Protein AF-0000000087716348 (afdb_homodimer)

Solvent-accessible surface area (backbone atoms only — not comparable to full-atom values): 15161 Å² total; per-residue (Å²): 125,57,48,65,55,51,48,51,50,51,50,48,54,52,50,50,40,49,48,20,60,52,68,48,35,55,68,67,32,50,73,44,36,38,68,65,20,32,36,40,37,74,90,47,72,61,38,83,44,69,33,47,68,73,56,46,52,59,43,76,60,57,62,85,70,48,64,42,60,75,44,79,42,69,51,81,63,43,75,44,65,25,49,48,64,41,86,53,34,24,28,32,40,40,36,30,35,39,35,39,33,27,32,37,79,85,63,50,78,46,75,49,60,30,36,37,39,36,34,34,33,46,79,38,76,50,42,94,94,39,68,77,37,41,65,29,34,45,34,38,40,40,42,80,81,121,59,48,65,54,52,49,52,49,50,52,49,54,52,50,51,43,48,49,20,60,54,68,48,34,56,69,67,32,51,72,43,36,38,69,65,21,32,35,41,38,74,91,48,72,61,39,83,43,69,32,47,67,72,56,47,52,61,44,75,62,57,62,86,72,48,66,41,60,75,45,78,42,69,51,80,61,44,75,44,65,25,48,48,64,40,86,55,34,25,31,32,41,39,36,29,35,38,35,37,33,29,32,38,7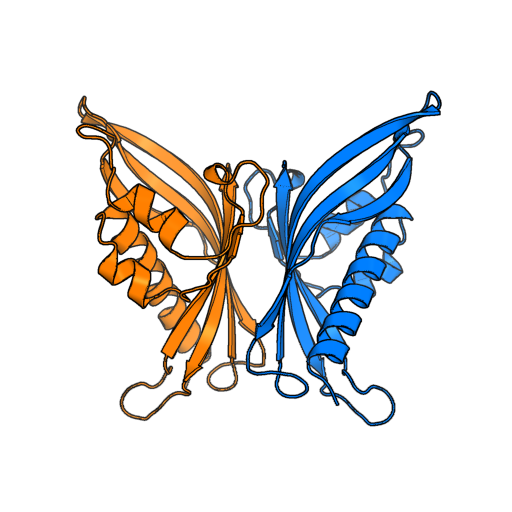8,85,64,49,78,46,75,49,59,30,34,36,39,36,34,34,33,45,78,38,75,50,43,94,94,39,68,76,37,41,64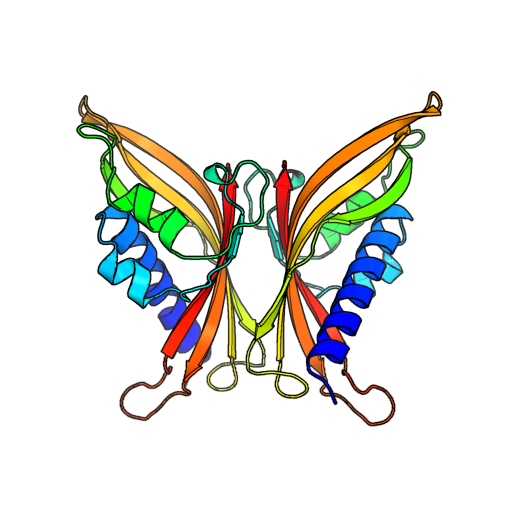,30,34,45,35,39,39,40,41,82,81

pLDDT: mean 93.21, std 7.76, range [52.78, 98.94]

Radius of gyration: 19.75 Å; Cα contacts (8 Å, |Δi|>4): 627; chains: 2; bounding box: 58×56×37 Å

Nearest PDB structures (foldseek):
  7rec-assembly1_E-2  TM=9.461E-01  e=6.082E-13  Homo sapiens
  6of9-assembly1_E  TM=8.999E-01  e=8.691E-13  Chlamydomonas reinhardtii
  2w2c-assembly1_N  TM=8.941E-01  e=6.455E-13  Homo sapiens
  8uso-assembly1_A  TM=9.143E-01  e=4.080E-12  Homo sapiens
  5ig5-assembly1_E  TM=9.141E-01  e=3.030E-12  Nematostella vectensis

Organism: NCBI:txid307507

InterPro domains:
  IPR013543 Calcium/calmodulin-dependent protein kinase II, association-domain [PF08332] (8-145)
  IPR032710 NTF2-like domain superfamily [SSF54427] (3-144)

Foldseek 3Di:
DFLVVLVVVVVVLVQQLVVCVLVLNLVSNVLQADQQAWEADVVCVPDIGTGCVVVNVCSVPPDDQAWHWDDKDFDPKDKDFPQDGDQRGFKIKIWGKIWTWTAGSVRDIDIFIKTKIWMKGAPAGADPVRNRHGIHTRYMYIGGD/DALVVLVVVVVVLVQQLVVCVLVLNLVSNVLQADQQAWEADVVCVPDIGTGCVVVNVCSVPPDDQAWHWDDKDFDPKDKDFPQDGDQRGFKIKIWGKIWTWTAGSVRDIDIFIKTKIWMKGAPAGADPVRNRHGIHTRYMYIGGD

Sequence (290 aa):
MATDDLRAHLLKLQQEQLNAIGRGDYEAYAELCCGRMSCFEPEARGNLVEGLPFHETYFKHRAAGGATALLNTMSRPLVQLLGGEGDAAVGAVISYVRLVQVKDAEGKHATTATQETRVWERRRPGTGAEPWGTWINVHLHRSPAMATDDLRAHLLKLQQEQLNAIGRGDYEAYAELCCGRMSCFEPEARGNLVEGLPFHETYFKHRAAGGATALLNTMSRPLVQLLGGEGDAAVGAVISYVRLVQVKDAEGKHATTATQETRVWERRRPGTGAEPWGTWINVHLHRSPA

Structure (mmCIF, N/CA/C/O backbone):
data_AF-0000000087716348-model_v1
#
loop_
_entity.id
_entity.type
_entity.pdbx_description
1 polymer 'Calcium/calmodulin-dependent protein kinase II association-domain domain-containing protein'
#
loop_
_atom_site.group_PDB
_atom_site.id
_atom_site.type_symbol
_atom_site.label_atom_id
_atom_site.label_alt_id
_atom_site.label_comp_id
_atom_site.label_asym_id
_atom_site.label_entity_id
_atom_site.label_seq_id
_atom_site.pdbx_PDB_ins_code
_atom_site.Cartn_x
_atom_site.Cartn_y
_atom_site.Cartn_z
_atom_site.occupancy
_atom_site.B_iso_or_equiv
_atom_site.auth_seq_id
_atom_site.auth_comp_id
_atom_site.auth_asym_id
_atom_site.auth_atom_id
_atom_site.pdbx_PDB_model_num
ATOM 1 N N . MET A 1 1 ? -24.875 8.734 -8.539 1 52.78 1 MET A N 1
ATOM 2 C CA . MET A 1 1 ? -23.953 9.844 -8.328 1 52.78 1 MET A CA 1
ATOM 3 C C . MET A 1 1 ? -22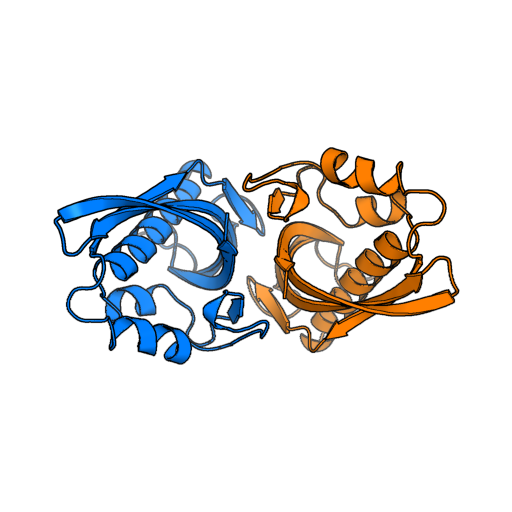.516 9.422 -8.617 1 52.78 1 MET A C 1
ATOM 5 O O . MET A 1 1 ? -22.125 8.289 -8.336 1 52.78 1 MET A O 1
ATOM 9 N N . ALA A 1 2 ? -21.641 9.992 -9.516 1 77.69 2 ALA A N 1
ATOM 10 C CA . ALA A 1 2 ? -20.672 9.539 -10.508 1 77.69 2 ALA A CA 1
ATOM 11 C C . ALA A 1 2 ? -19.375 9.086 -9.844 1 77.69 2 ALA A C 1
ATOM 13 O O . ALA A 1 2 ? -19.062 9.523 -8.734 1 77.69 2 ALA A O 1
ATOM 14 N N . THR A 1 3 ? -18.922 7.844 -10.141 1 85.12 3 THR A N 1
ATOM 15 C CA . THR A 1 3 ? -17.625 7.266 -9.82 1 85.12 3 THR A CA 1
ATOM 16 C C . THR A 1 3 ? -16.547 8.336 -9.812 1 85.12 3 THR A C 1
ATOM 18 O O . THR A 1 3 ? -15.711 8.383 -8.906 1 85.12 3 THR A O 1
ATOM 21 N N . ASP A 1 4 ? -16.672 9.234 -10.656 1 92.44 4 ASP A N 1
ATOM 22 C CA . ASP A 1 4 ? -15.656 10.281 -10.75 1 92.44 4 ASP A CA 1
ATOM 23 C C . ASP A 1 4 ? -15.789 11.273 -9.594 1 92.44 4 ASP A C 1
ATOM 25 O O . ASP A 1 4 ? -14.797 11.82 -9.117 1 92.44 4 ASP A O 1
ATOM 29 N N . ASP A 1 5 ? -16.969 11.445 -9.188 1 93.38 5 ASP A N 1
ATOM 30 C CA . ASP A 1 5 ? -17.203 12.336 -8.055 1 93.38 5 ASP A CA 1
ATOM 31 C C . ASP A 1 5 ? -16.609 11.758 -6.773 1 93.38 5 ASP A C 1
ATOM 33 O O . ASP A 1 5 ? -16.031 12.477 -5.961 1 93.38 5 ASP A O 1
ATOM 37 N N . LEU A 1 6 ? -16.812 10.477 -6.57 1 95.56 6 LEU A N 1
ATOM 38 C CA . LEU A 1 6 ? -16.25 9.82 -5.398 1 95.56 6 LEU A CA 1
ATOM 39 C C . LEU A 1 6 ? -14.719 9.891 -5.426 1 95.56 6 LEU A C 1
ATOM 41 O O . LEU A 1 6 ? -14.086 10.164 -4.402 1 95.56 6 LEU A O 1
ATOM 45 N N . ARG A 1 7 ? -14.164 9.641 -6.574 1 97.06 7 ARG A N 1
ATOM 46 C CA . ARG A 1 7 ? -12.711 9.734 -6.703 1 97.06 7 ARG A CA 1
ATOM 47 C C . ARG A 1 7 ? -12.219 11.141 -6.355 1 97.06 7 ARG A C 1
ATOM 49 O O . ARG A 1 7 ? -11.211 11.297 -5.664 1 97.06 7 ARG A O 1
ATOM 56 N N . ALA A 1 8 ? -12.867 12.102 -6.848 1 97 8 ALA A N 1
ATOM 57 C CA . ALA A 1 8 ? -12.516 13.477 -6.531 1 97 8 ALA A CA 1
ATOM 58 C C . ALA A 1 8 ? -12.633 13.742 -5.031 1 97 8 ALA A C 1
ATOM 60 O O . ALA A 1 8 ? -11.797 14.445 -4.453 1 97 8 ALA A O 1
ATOM 61 N N . HIS A 1 9 ? -13.617 13.227 -4.453 1 97.06 9 HIS A N 1
ATOM 62 C CA . HIS A 1 9 ? -13.812 13.383 -3.016 1 97.06 9 HIS A CA 1
ATOM 63 C C . HIS A 1 9 ? -12.672 12.75 -2.232 1 97.06 9 HIS A C 1
ATOM 65 O O . HIS A 1 9 ? -12.148 13.352 -1.291 1 97.06 9 HIS A O 1
ATOM 71 N N . LEU A 1 10 ? -12.297 11.586 -2.607 1 98.12 10 LEU A N 1
ATOM 72 C CA . LEU A 1 10 ? -11.219 10.875 -1.929 1 98.12 10 LEU A CA 1
ATOM 73 C C . LEU A 1 10 ? -9.898 11.609 -2.09 1 98.12 10 LEU A C 1
ATOM 75 O O . LEU A 1 10 ? -9.094 11.672 -1.154 1 98.12 10 LEU A O 1
ATOM 79 N N . LEU A 1 11 ? -9.672 12.172 -3.244 1 98.5 11 LEU A N 1
ATOM 80 C CA . LEU A 1 11 ? -8.461 12.961 -3.453 1 98.5 11 LEU A CA 1
ATOM 81 C C . LEU A 1 11 ? -8.477 14.211 -2.572 1 98.5 11 LEU A C 1
ATOM 83 O O . LEU A 1 11 ? -7.426 14.633 -2.08 1 98.5 11 LEU A O 1
ATOM 87 N N . LYS A 1 12 ? -9.617 14.758 -2.438 1 98.19 12 LYS A N 1
ATOM 88 C CA . LYS A 1 12 ? -9.742 15.906 -1.544 1 98.19 12 LYS A CA 1
ATOM 89 C C . LYS A 1 12 ? -9.414 15.516 -0.105 1 98.19 12 LYS A C 1
ATOM 91 O O . LYS A 1 12 ? -8.695 16.25 0.589 1 98.19 12 LYS A O 1
ATOM 96 N N . LEU A 1 13 ? -9.938 14.398 0.377 1 98.44 13 LEU A N 1
ATOM 97 C CA . LEU A 1 13 ? -9.609 13.906 1.712 1 98.44 13 LEU A CA 1
ATOM 98 C C . LEU A 1 13 ? -8.109 13.695 1.863 1 98.44 13 LEU A C 1
ATOM 100 O O . LEU A 1 13 ? -7.52 14.078 2.875 1 98.44 13 LEU A O 1
ATOM 104 N N . GLN A 1 14 ? -7.543 13.094 0.856 1 98.75 14 GLN A N 1
ATOM 105 C CA . GLN A 1 14 ? -6.105 12.852 0.893 1 98.75 14 GLN A CA 1
ATOM 106 C C . GLN A 1 14 ? -5.324 14.156 0.978 1 98.75 14 GLN A C 1
ATOM 108 O O . GLN A 1 14 ? -4.371 14.266 1.749 1 98.75 14 GLN A O 1
ATOM 113 N N . GLN A 1 15 ? -5.727 15.109 0.151 1 98.56 15 GLN A N 1
ATOM 114 C CA . GLN A 1 15 ? -5.051 16.406 0.177 1 98.56 15 GLN A CA 1
ATOM 115 C C . GLN A 1 15 ? -5.199 17.078 1.539 1 98.56 15 GLN A C 1
ATOM 117 O O . GLN A 1 15 ? -4.266 17.719 2.025 1 98.56 15 GLN A O 1
ATOM 122 N N . GLU A 1 16 ? -6.363 16.938 2.135 1 98.31 16 GLU A N 1
ATOM 123 C CA . GLU A 1 16 ? -6.574 17.484 3.475 1 98.31 16 GLU A CA 1
ATOM 124 C C . GLU A 1 16 ? -5.621 16.844 4.484 1 98.31 16 GLU A C 1
ATOM 126 O O . GLU A 1 16 ? -5.102 17.531 5.367 1 98.31 16 GLU A O 1
ATOM 131 N N . GLN A 1 17 ? -5.457 15.594 4.355 1 98.31 17 GLN A N 1
ATOM 132 C CA . GLN A 1 17 ? -4.516 14.883 5.211 1 98.31 17 GLN A CA 1
ATOM 133 C C . GLN A 1 17 ? -3.102 15.438 5.055 1 98.31 17 GLN A C 1
ATOM 135 O O . GLN A 1 17 ? -2.416 15.688 6.047 1 98.31 17 GLN A O 1
ATOM 140 N N . LEU A 1 18 ? -2.691 15.648 3.875 1 97.81 18 LEU A N 1
ATOM 141 C CA . LEU A 1 18 ? -1.355 16.172 3.6 1 97.81 18 LEU A CA 1
ATOM 142 C C . LEU A 1 18 ? -1.213 17.594 4.105 1 97.81 18 LEU A C 1
ATOM 144 O O . LEU A 1 18 ? -0.164 17.969 4.637 1 97.81 18 LEU A O 1
ATOM 148 N N . ASN A 1 19 ? -2.266 18.344 3.875 1 96.62 19 ASN A N 1
ATOM 149 C CA . ASN A 1 19 ? -2.244 19.703 4.395 1 96.62 19 ASN A CA 1
ATOM 150 C C . ASN A 1 19 ? -2.1 19.734 5.914 1 96.62 19 ASN A C 1
ATOM 152 O O . ASN A 1 19 ? -1.383 20.562 6.465 1 96.62 19 ASN A O 1
ATOM 156 N N . ALA A 1 20 ? -2.807 18.844 6.586 1 96.62 20 ALA A N 1
ATOM 157 C CA . ALA A 1 20 ? -2.697 18.734 8.039 1 96.62 20 ALA A CA 1
ATOM 158 C C . ALA A 1 20 ? -1.265 18.422 8.461 1 96.62 20 ALA A C 1
ATOM 160 O O . ALA A 1 20 ? -0.754 18.984 9.43 1 96.62 20 ALA A O 1
ATOM 161 N N . ILE A 1 21 ? -0.623 17.531 7.758 1 94.94 21 ILE A N 1
ATOM 162 C CA . ILE A 1 21 ? 0.771 17.188 8.016 1 94.94 21 ILE A CA 1
ATOM 163 C C . ILE A 1 21 ? 1.646 18.438 7.855 1 94.94 21 ILE A C 1
ATOM 165 O O . ILE A 1 21 ? 2.453 18.75 8.734 1 94.94 21 ILE A O 1
ATOM 169 N N . GLY A 1 22 ? 1.462 19.125 6.754 1 91.25 22 GLY A N 1
ATOM 170 C CA . GLY A 1 22 ? 2.256 20.312 6.477 1 91.25 22 GLY A CA 1
ATOM 171 C C . GLY A 1 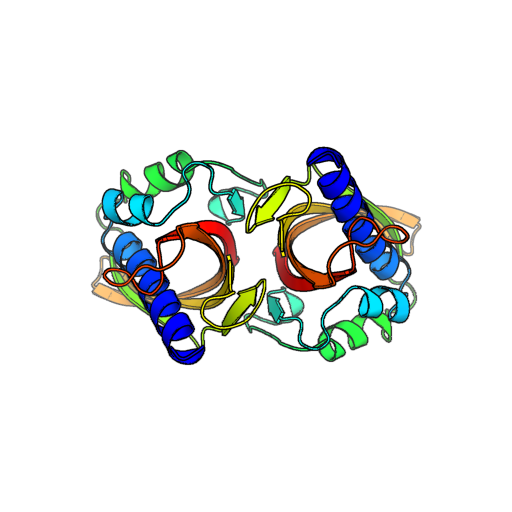22 ? 2.104 21.391 7.535 1 91.25 22 GLY A C 1
ATOM 172 O O . GLY A 1 22 ? 3.066 22.094 7.855 1 91.25 22 GLY A O 1
ATOM 173 N N . ARG A 1 23 ? 0.958 21.484 8.117 1 91.56 23 ARG A N 1
ATOM 174 C CA . ARG A 1 23 ? 0.658 22.531 9.086 1 91.56 23 ARG A CA 1
ATOM 175 C C . ARG A 1 23 ? 0.985 22.078 10.508 1 91.56 23 ARG A C 1
ATOM 177 O O . ARG A 1 23 ? 0.856 22.859 11.453 1 91.56 23 ARG A O 1
ATOM 184 N N . GLY A 1 24 ? 1.28 20.844 10.648 1 92.44 24 GLY A N 1
ATOM 185 C CA . GLY A 1 24 ? 1.499 20.312 11.984 1 92.44 24 GLY A CA 1
ATOM 186 C C . GLY A 1 24 ? 0.22 20.188 12.789 1 92.44 24 GLY A C 1
ATOM 187 O O . GLY A 1 24 ? 0.229 20.344 14.008 1 92.44 24 GLY A O 1
ATOM 188 N N . ASP A 1 25 ? -0.833 20.016 12.133 1 95.06 25 ASP A N 1
ATOM 189 C CA . ASP A 1 25 ? -2.146 19.891 12.758 1 95.06 25 ASP A CA 1
ATOM 190 C C . ASP A 1 25 ? -2.488 18.422 13.016 1 95.06 25 ASP A C 1
ATOM 192 O O . ASP A 1 25 ? -3.219 17.797 12.242 1 95.06 25 ASP A O 1
ATOM 196 N N . TYR A 1 26 ? -2.082 17.875 14.195 1 96.56 26 TYR A N 1
ATOM 197 C CA . TYR A 1 26 ? -2.264 16.469 14.516 1 96.56 26 TYR A CA 1
ATOM 198 C C . TYR A 1 26 ? -3.744 16.125 14.641 1 96.56 26 TYR A C 1
ATOM 200 O O . TYR A 1 26 ? -4.176 15.047 14.219 1 96.56 26 TYR A O 1
ATOM 208 N N . GLU A 1 27 ? -4.512 16.953 15.203 1 97.44 27 GLU A N 1
ATOM 209 C CA . GLU A 1 27 ? -5.926 16.672 15.414 1 97.44 27 GLU A CA 1
ATOM 210 C C . GLU A 1 27 ? -6.648 16.438 14.086 1 97.44 27 GLU A C 1
ATOM 212 O O . GLU A 1 27 ? -7.379 15.453 13.93 1 97.44 27 GLU A O 1
ATOM 217 N N . ALA A 1 28 ? -6.438 17.328 13.195 1 97.62 28 ALA A N 1
ATOM 218 C CA . ALA A 1 28 ? -7.047 17.172 11.875 1 97.62 28 ALA A CA 1
ATOM 219 C C . ALA A 1 28 ? -6.559 15.906 11.188 1 97.62 28 ALA A C 1
ATOM 221 O O . ALA A 1 28 ? -7.34 15.195 10.547 1 97.62 28 ALA A O 1
ATOM 222 N N . TYR A 1 29 ? -5.273 15.625 11.344 1 97.94 29 TYR A N 1
ATOM 223 C CA . TYR A 1 29 ? -4.691 14.422 10.773 1 97.94 29 TYR A CA 1
ATOM 224 C C . TYR A 1 29 ? -5.332 13.172 11.367 1 97.94 29 TYR A C 1
ATOM 226 O O . TYR A 1 29 ? -5.75 12.273 10.633 1 97.94 29 TYR A O 1
ATOM 234 N N . ALA A 1 30 ? -5.473 13.125 12.617 1 98.25 30 ALA A N 1
ATOM 235 C CA . ALA A 1 30 ? -5.973 11.961 13.344 1 98.25 30 ALA A CA 1
ATOM 236 C C . ALA A 1 30 ? -7.43 11.68 13 1 98.25 30 ALA A C 1
ATOM 238 O O . ALA A 1 30 ? -7.859 10.523 12.977 1 98.25 30 ALA A O 1
ATOM 239 N N . GLU A 1 31 ? -8.148 12.688 12.711 1 97.88 31 GLU A N 1
ATOM 240 C CA . GLU A 1 31 ? -9.562 12.531 12.367 1 97.88 31 GLU A CA 1
ATOM 241 C C . GLU A 1 31 ? -9.727 11.758 11.062 1 97.88 31 GLU A C 1
ATOM 243 O O . GLU A 1 31 ? -10.766 11.141 10.828 1 97.88 31 GLU A O 1
ATOM 248 N N . LEU A 1 32 ? -8.727 11.766 10.258 1 98.31 32 LEU A N 1
ATOM 249 C CA . LEU A 1 32 ? -8.797 11.133 8.945 1 98.31 32 LEU A CA 1
ATOM 250 C C . LEU A 1 32 ? -8.141 9.758 8.969 1 98.31 32 LEU A C 1
ATOM 252 O O . LEU A 1 32 ? -8.094 9.07 7.945 1 98.31 32 LEU A O 1
ATOM 256 N N . CYS A 1 33 ? -7.633 9.367 10.125 1 98.38 33 CYS A N 1
ATOM 257 C CA . CYS A 1 33 ? -6.879 8.117 10.203 1 98.38 33 CYS A CA 1
ATOM 258 C C . CYS A 1 33 ? -7.512 7.16 11.203 1 98.38 33 CYS A C 1
ATOM 260 O O . CYS A 1 33 ? -8.008 7.586 12.242 1 98.38 33 CYS A O 1
ATOM 262 N N . CYS A 1 34 ? -7.414 5.871 10.82 1 97.19 34 CYS A N 1
ATOM 263 C CA . CYS A 1 34 ? -7.742 4.832 11.797 1 97.19 34 CYS A CA 1
ATOM 264 C C . CYS A 1 34 ? -6.797 4.883 12.984 1 97.19 34 CYS A C 1
ATOM 266 O O . CYS A 1 34 ? -5.594 5.09 12.82 1 97.19 34 CYS A O 1
ATOM 268 N N . GLY A 1 35 ? -7.34 4.68 14.188 1 96.44 35 GLY A N 1
ATOM 269 C CA . GLY A 1 35 ? -6.516 4.672 15.383 1 96.44 35 GLY A CA 1
ATOM 270 C C . GLY A 1 35 ? -5.426 3.619 15.352 1 96.44 35 GLY A C 1
ATOM 271 O O . GLY A 1 35 ? -4.359 3.803 15.945 1 96.44 35 GLY A O 1
ATOM 272 N N . ARG A 1 36 ? -5.68 2.502 14.641 1 96.25 36 ARG A N 1
ATOM 273 C CA . ARG A 1 36 ? -4.719 1.407 14.516 1 96.25 36 ARG A CA 1
ATOM 274 C C . ARG A 1 36 ? -4.086 1.389 13.125 1 96.25 36 ARG A C 1
ATOM 276 O O . ARG A 1 36 ? -3.807 0.32 12.586 1 96.25 36 ARG A O 1
ATOM 283 N N . MET A 1 37 ? -3.973 2.535 12.555 1 97.38 37 MET A N 1
ATOM 284 C CA . MET A 1 37 ? -3.396 2.598 11.211 1 97.38 37 MET A CA 1
ATOM 285 C C . MET A 1 37 ? -2.037 1.911 11.172 1 97.38 37 MET A C 1
ATOM 287 O O . MET A 1 37 ? -1.21 2.107 12.062 1 97.38 37 MET A O 1
ATOM 291 N N . SER A 1 38 ? -1.816 1.093 10.18 1 98.56 38 SER A N 1
ATOM 292 C CA . SER A 1 38 ? -0.524 0.448 9.969 1 98.56 38 SER A CA 1
ATOM 293 C C . SER A 1 38 ? 0.312 1.21 8.945 1 98.56 38 SER A C 1
ATOM 295 O O . SER A 1 38 ? -0.23 1.93 8.102 1 98.56 38 SER A O 1
ATOM 297 N N . CYS A 1 39 ? 1.646 1.011 9.109 1 98.5 39 CYS A N 1
ATOM 298 C CA . CYS A 1 39 ? 2.439 1.76 8.141 1 98.5 39 CYS A CA 1
ATOM 299 C C . CYS A 1 39 ? 3.822 1.139 7.969 1 98.5 39 CYS A C 1
ATOM 301 O O . CYS A 1 39 ? 4.34 0.502 8.891 1 98.5 39 CYS A O 1
ATOM 303 N N . PHE A 1 40 ? 4.328 1.261 6.797 1 98.62 40 PHE A N 1
ATOM 304 C CA . PHE A 1 40 ? 5.75 1.205 6.484 1 98.62 40 PHE A CA 1
ATOM 305 C C . PHE A 1 40 ? 6.273 2.584 6.102 1 98.62 40 PHE A C 1
ATOM 307 O O . PHE A 1 40 ? 5.75 3.221 5.188 1 98.62 40 PHE A O 1
ATOM 314 N N . GLU A 1 41 ? 7.262 3.012 6.703 1 97.19 41 GLU A N 1
ATOM 315 C CA . GLU A 1 41 ? 7.93 4.273 6.398 1 97.19 41 GLU A CA 1
ATOM 316 C C . GLU A 1 41 ? 9.391 4.238 6.828 1 97.19 41 GLU A C 1
ATOM 318 O O . GLU A 1 41 ? 9.781 3.436 7.68 1 97.19 41 GLU A O 1
ATOM 323 N N . PRO A 1 42 ? 10.188 5.082 6.23 1 95.81 42 PRO A N 1
ATOM 324 C CA . PRO A 1 42 ? 11.609 5.062 6.562 1 95.81 42 PRO A CA 1
ATOM 325 C C . PRO A 1 42 ? 11.875 5.203 8.062 1 95.81 42 PRO A C 1
ATOM 327 O O . PRO A 1 42 ? 12.766 4.547 8.602 1 95.81 42 PRO A O 1
ATOM 330 N N . GLU A 1 43 ? 11.109 5.988 8.719 1 94.12 43 GLU A N 1
ATOM 331 C CA . GLU A 1 43 ? 11.289 6.258 10.141 1 94.12 43 GLU A CA 1
ATOM 332 C C . GLU A 1 43 ? 11.031 5.008 10.977 1 94.12 43 GLU A C 1
ATOM 334 O O . GLU A 1 43 ? 11.445 4.934 12.141 1 94.12 43 GLU A O 1
ATOM 339 N N . ALA A 1 44 ? 10.328 4 10.406 1 95.69 44 ALA A N 1
ATOM 340 C CA . ALA A 1 44 ? 9.977 2.789 11.141 1 95.69 44 ALA A CA 1
ATOM 341 C C . ALA A 1 44 ? 11.109 1.765 11.086 1 95.69 44 ALA A C 1
ATOM 343 O O . ALA A 1 44 ? 11 0.677 11.656 1 95.69 44 ALA A O 1
ATOM 344 N N . ARG A 1 45 ? 12.148 2.029 10.375 1 93.94 45 ARG A N 1
ATOM 345 C CA . ARG A 1 45 ? 13.391 1.253 10.344 1 93.94 45 ARG A CA 1
ATOM 346 C C . ARG A 1 45 ? 13.109 -0.207 10.008 1 93.94 45 ARG A C 1
ATOM 348 O O . ARG A 1 45 ? 13.609 -1.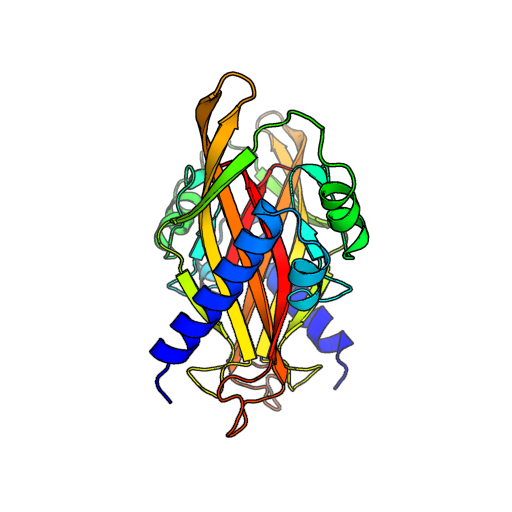112 10.68 1 93.94 45 ARG A O 1
ATOM 355 N N . GLY A 1 46 ? 12.258 -0.388 9.023 1 93.69 46 GLY A N 1
ATOM 356 C CA . GLY A 1 46 ? 12.062 -1.727 8.492 1 93.69 46 GLY A CA 1
ATOM 357 C C . GLY A 1 46 ? 10.969 -2.5 9.211 1 93.69 46 GLY A C 1
ATOM 358 O O . GLY A 1 46 ? 10.742 -3.674 8.914 1 93.69 46 GLY A O 1
ATOM 359 N N . ASN A 1 47 ? 10.289 -1.845 10.109 1 95.88 47 ASN A N 1
ATOM 360 C CA . ASN A 1 47 ? 9.25 -2.531 10.867 1 95.88 47 ASN A CA 1
ATOM 361 C C . ASN A 1 47 ? 7.855 -2.07 10.453 1 95.88 47 ASN A C 1
ATOM 363 O O . ASN A 1 47 ? 7.66 -0.904 10.109 1 95.88 47 ASN A O 1
ATOM 367 N N . LEU A 1 48 ? 6.961 -3.029 10.438 1 97.88 48 LEU A N 1
ATOM 368 C CA . LEU A 1 48 ? 5.547 -2.678 10.352 1 97.88 48 LEU A CA 1
ATOM 369 C C . LEU A 1 48 ? 5.051 -2.109 11.68 1 97.88 48 LEU A C 1
ATOM 371 O O . LEU A 1 48 ? 5.086 -2.791 12.703 1 97.88 48 LEU A O 1
ATOM 375 N N . VAL A 1 49 ? 4.566 -0.913 11.664 1 97.31 49 VAL A N 1
ATOM 376 C CA . VAL A 1 49 ? 4.105 -0.249 12.875 1 97.31 49 VAL A CA 1
ATOM 377 C C . VAL A 1 49 ? 2.592 -0.066 12.828 1 97.31 49 VAL A C 1
ATOM 379 O O . VAL A 1 49 ? 2.025 0.189 11.758 1 97.31 49 VAL A O 1
ATOM 382 N N . GLU A 1 50 ? 1.97 -0.232 13.977 1 97.25 50 GLU A N 1
ATOM 383 C CA . GLU A 1 50 ? 0.541 0.035 14.109 1 97.25 50 GLU A CA 1
ATOM 384 C C . GLU A 1 50 ? 0.27 1.078 15.188 1 97.25 50 GLU A C 1
ATOM 386 O O . GLU A 1 50 ? 0.876 1.04 16.266 1 97.25 50 GLU A O 1
ATOM 391 N N . GLY A 1 51 ? -0.575 2.078 14.844 1 96.88 51 GLY A N 1
ATOM 392 C CA . GLY A 1 51 ? -1.044 3.037 15.836 1 96.88 51 GLY A CA 1
ATOM 393 C C . GLY A 1 51 ? -0.616 4.461 15.531 1 96.88 51 GLY A C 1
ATOM 394 O O . GLY A 1 51 ? 0.48 4.688 15.016 1 96.88 51 GLY A O 1
ATOM 395 N N . LEU A 1 52 ? -1.375 5.387 15.906 1 97.19 52 LEU A N 1
ATOM 396 C CA . LEU A 1 52 ? -1.188 6.801 15.594 1 97.19 52 LEU A CA 1
ATOM 397 C C . LEU A 1 52 ? -0.117 7.418 16.484 1 97.19 52 LEU A C 1
ATOM 399 O O . LEU A 1 52 ? 0.465 8.453 16.141 1 97.19 52 LEU A O 1
ATOM 403 N N . PRO A 1 53 ? 0.123 6.863 17.703 1 95.5 53 PRO A N 1
ATOM 404 C CA . PRO A 1 53 ? 1.139 7.492 18.547 1 95.5 53 PRO A CA 1
ATOM 405 C C . PRO A 1 53 ? 2.49 7.625 17.859 1 95.5 53 PRO A C 1
ATOM 407 O O . PRO A 1 53 ? 3.232 8.578 18.109 1 95.5 53 PRO A O 1
ATOM 410 N N . PHE A 1 54 ? 2.875 6.734 17.031 1 95.06 54 PHE A N 1
ATOM 411 C CA . PHE A 1 54 ? 4.113 6.809 16.266 1 95.06 54 PHE A CA 1
ATOM 412 C C . PHE A 1 54 ? 4.176 8.102 15.453 1 95.06 54 PHE A C 1
ATOM 414 O O . PHE A 1 54 ? 5.188 8.805 15.477 1 95.06 54 PHE A O 1
ATOM 421 N N . HIS A 1 55 ? 3.078 8.492 14.805 1 94.62 55 HIS A N 1
ATOM 422 C CA . HIS A 1 55 ? 3.002 9.688 13.984 1 94.62 55 HIS A CA 1
ATOM 423 C C . HIS A 1 55 ? 2.85 10.938 14.844 1 94.62 55 HIS A C 1
ATOM 425 O O . HIS A 1 55 ? 3.393 12 14.516 1 94.62 55 HIS A O 1
ATOM 431 N N . GLU A 1 56 ? 2.156 10.719 15.906 1 95.44 56 GLU A N 1
ATOM 432 C CA . GLU A 1 56 ? 1.91 11.859 16.781 1 95.44 56 GLU A CA 1
ATOM 433 C C . GLU A 1 56 ? 3.221 12.492 17.25 1 95.44 56 GLU A C 1
ATOM 435 O O . GLU A 1 56 ? 3.322 13.711 17.359 1 95.44 56 GLU A O 1
ATOM 440 N N . THR A 1 57 ? 4.188 11.719 17.469 1 93.31 57 THR A N 1
ATOM 441 C CA . THR A 1 57 ? 5.473 12.203 17.953 1 93.31 57 THR A CA 1
ATOM 442 C C . THR A 1 57 ? 6.117 13.148 16.953 1 93.31 57 THR A C 1
ATOM 444 O O . THR A 1 57 ? 6.785 14.109 17.328 1 93.31 57 THR A O 1
ATOM 447 N N . TYR A 1 58 ? 5.875 12.984 15.711 1 89.31 58 TYR A N 1
ATOM 448 C CA . TYR A 1 58 ? 6.469 13.82 14.672 1 89.31 58 TYR A CA 1
ATOM 449 C C . TYR A 1 58 ? 5.73 15.148 14.562 1 89.31 58 TYR A C 1
ATOM 451 O O . TYR A 1 58 ? 6.297 16.141 14.094 1 89.31 58 TYR A O 1
ATOM 459 N N . PHE A 1 59 ? 4.5 15.164 14.969 1 90.94 59 PHE A N 1
ATOM 460 C CA . PHE A 1 59 ? 3.74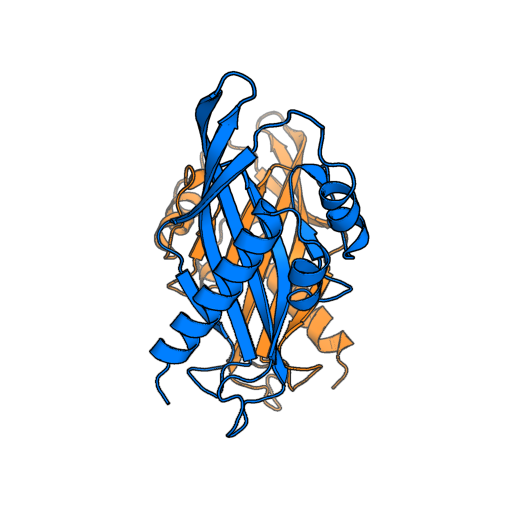6 16.406 15.008 1 90.94 59 PHE A CA 1
ATOM 461 C C . PHE A 1 59 ? 4.148 17.266 16.203 1 90.94 59 PHE A C 1
ATOM 463 O O . PHE A 1 59 ? 4.293 18.484 16.094 1 90.94 59 PHE A O 1
ATOM 470 N N . LYS A 1 60 ? 4.359 16.703 17.25 1 88.06 60 LYS A N 1
ATOM 471 C CA . LYS A 1 60 ? 4.566 17.391 18.531 1 88.06 60 LYS A CA 1
ATOM 472 C C . LYS A 1 60 ? 6.004 17.875 18.656 1 88.06 60 LYS A C 1
ATOM 474 O O . LYS A 1 60 ? 6.266 18.891 19.312 1 88.06 60 LYS A O 1
ATOM 479 N N . HIS A 1 61 ? 6.934 17.141 18.031 1 84.88 61 HIS A N 1
ATOM 480 C CA . HIS A 1 61 ? 8.336 17.469 18.234 1 84.88 61 HIS A CA 1
ATOM 481 C C . HIS A 1 61 ? 8.977 17.953 16.938 1 84.88 61 HIS A C 1
ATOM 483 O O . HIS A 1 61 ? 10.141 17.641 16.656 1 84.88 61 HIS A O 1
ATOM 489 N N . ARG A 1 62 ? 8.266 18.688 16.281 1 75.75 62 ARG A N 1
ATOM 490 C CA . ARG A 1 62 ? 8.797 19.328 15.078 1 75.75 62 ARG A CA 1
ATOM 491 C C . ARG A 1 62 ? 9.93 20.281 15.43 1 75.75 62 ARG A C 1
ATOM 493 O O . ARG A 1 62 ? 9.836 21.031 16.406 1 75.75 62 ARG A O 1
ATOM 500 N N . ALA A 1 63 ? 11.102 20.016 14.844 1 63.78 63 ALA A N 1
ATOM 501 C CA . ALA A 1 63 ? 12.258 20.828 15.18 1 63.78 63 ALA A CA 1
ATOM 502 C C . ALA A 1 63 ? 11.992 22.312 14.859 1 63.78 63 ALA A C 1
ATOM 504 O O . ALA A 1 63 ? 11.406 22.625 13.828 1 63.78 63 ALA A O 1
ATOM 505 N N . ALA A 1 64 ? 12.352 23.078 15.859 1 63.53 64 ALA A N 1
ATOM 506 C CA . ALA A 1 64 ? 12.383 24.531 15.648 1 63.53 64 ALA A CA 1
ATOM 507 C C . ALA A 1 64 ? 13.414 24.906 14.594 1 63.53 64 ALA A C 1
ATOM 509 O O . ALA A 1 64 ? 14.523 24.359 14.578 1 63.53 64 ALA A O 1
ATOM 510 N N . GLY A 1 65 ? 12.906 25.625 13.594 1 65.06 65 GLY A N 1
ATOM 511 C CA . GLY A 1 65 ? 13.836 26.062 12.562 1 65.06 65 GLY A CA 1
ATOM 512 C C . GLY A 1 65 ? 13.984 25.062 11.422 1 65.06 65 GLY A C 1
ATOM 513 O O . GLY A 1 65 ? 14.852 25.234 10.562 1 65.06 65 GLY A O 1
ATOM 514 N N . GLY A 1 66 ? 13.297 23.953 11.586 1 70.06 66 GLY A N 1
ATOM 515 C CA . GLY A 1 66 ? 13.336 23.016 10.484 1 70.06 66 GLY A CA 1
ATOM 516 C C . GLY A 1 66 ? 12.617 23.516 9.242 1 70.06 66 GLY A C 1
ATOM 517 O O . GLY A 1 66 ? 12.023 24.594 9.266 1 70.06 66 GLY A O 1
ATOM 518 N N . ALA A 1 67 ? 12.906 22.906 8.164 1 74.69 67 ALA A N 1
ATOM 519 C CA . ALA A 1 67 ? 12.25 23.281 6.91 1 74.69 67 ALA A CA 1
ATOM 520 C C . ALA A 1 67 ? 10.734 23.328 7.074 1 74.69 67 ALA A C 1
ATOM 522 O O . ALA A 1 67 ? 10.156 22.5 7.789 1 74.69 67 ALA A O 1
ATOM 523 N N . THR A 1 68 ? 10.211 24.438 6.598 1 80.19 68 THR A N 1
ATOM 524 C CA . THR A 1 68 ? 8.758 24.578 6.621 1 80.19 68 THR A CA 1
ATOM 525 C C . THR A 1 68 ? 8.148 24.141 5.289 1 80.19 68 THR A C 1
ATOM 527 O O . THR A 1 68 ? 8.602 24.578 4.227 1 80.19 68 THR A O 1
ATOM 530 N N . ALA A 1 69 ? 7.164 23.344 5.418 1 82.62 69 ALA A N 1
ATOM 531 C CA . ALA A 1 69 ? 6.473 22.922 4.199 1 82.62 69 ALA A CA 1
ATOM 532 C C . ALA A 1 69 ? 5.59 24.047 3.66 1 82.62 69 ALA A C 1
ATOM 534 O O . ALA A 1 69 ? 4.805 24.641 4.402 1 82.62 69 ALA A O 1
ATOM 535 N N . LEU A 1 70 ? 5.84 24.328 2.391 1 86.31 70 LEU A N 1
ATOM 536 C CA . LEU A 1 70 ? 5.074 25.375 1.726 1 86.31 70 LEU A CA 1
ATOM 537 C C . LEU A 1 70 ? 3.885 24.797 0.973 1 86.31 70 LEU A C 1
ATOM 539 O O . LEU A 1 70 ? 2.797 25.375 0.968 1 86.31 70 LEU A O 1
ATOM 543 N N . LEU A 1 71 ? 4.152 23.688 0.316 1 93.38 71 LEU A N 1
ATOM 544 C CA . LEU A 1 71 ? 3.123 23.094 -0.529 1 93.38 71 LEU A CA 1
ATOM 545 C C . LEU A 1 71 ? 3.318 21.594 -0.648 1 93.38 71 LEU A C 1
ATOM 547 O O . LEU A 1 71 ? 4.445 21.125 -0.826 1 93.38 71 LEU A O 1
ATOM 551 N N . ASN A 1 72 ? 2.207 20.891 -0.45 1 96 72 ASN A N 1
ATOM 552 C CA . ASN A 1 72 ? 2.139 19.453 -0.756 1 96 72 ASN A CA 1
ATOM 553 C C . ASN A 1 72 ? 1.385 19.203 -2.057 1 96 72 ASN A C 1
ATOM 555 O O . ASN A 1 72 ? 0.229 19.609 -2.199 1 96 72 ASN A O 1
ATOM 559 N N . THR A 1 73 ? 2.037 18.516 -2.965 1 96.81 73 THR A N 1
ATOM 560 C CA . THR A 1 73 ? 1.423 18.203 -4.246 1 96.81 73 THR A CA 1
ATOM 561 C C . THR A 1 73 ? 1.433 16.688 -4.492 1 96.81 73 THR A C 1
ATOM 563 O O . THR A 1 73 ? 2.465 16.047 -4.332 1 96.81 73 THR A O 1
ATOM 566 N N . MET A 1 74 ? 0.295 16.156 -4.742 1 97.69 74 MET A N 1
ATOM 567 C CA . MET A 1 74 ? 0.233 14.789 -5.238 1 97.69 74 MET A CA 1
ATOM 568 C C . MET A 1 74 ? 0.454 14.75 -6.75 1 97.69 74 MET A C 1
ATOM 570 O O . MET A 1 74 ? -0.409 15.172 -7.52 1 97.69 74 MET A O 1
ATOM 574 N N . SER A 1 75 ? 1.58 14.227 -7.152 1 96.06 75 SER A N 1
ATOM 575 C CA . SER A 1 75 ? 1.859 14.133 -8.578 1 96.06 75 SER A CA 1
ATOM 576 C C . SER A 1 75 ? 1.123 12.953 -9.211 1 96.06 75 SER A C 1
ATOM 578 O O . SER A 1 75 ? 1.403 11.797 -8.891 1 96.06 75 SER A O 1
ATOM 580 N N . ARG A 1 76 ? 0.082 13.164 -10.086 1 93.44 76 ARG A N 1
ATOM 581 C CA . ARG A 1 76 ? -0.701 12.211 -10.875 1 93.44 76 ARG A CA 1
ATOM 582 C C . ARG A 1 76 ? -1.2 11.062 -10 1 93.44 76 ARG A C 1
ATOM 584 O O . ARG A 1 76 ? -0.909 9.898 -10.273 1 93.44 76 ARG A O 1
ATOM 591 N N . PRO A 1 77 ? -1.999 11.43 -9.023 1 98.25 77 PRO A N 1
ATOM 592 C CA . PRO A 1 77 ? -2.523 10.391 -8.141 1 98.25 77 PRO A CA 1
ATOM 593 C C . PRO A 1 77 ? -3.449 9.414 -8.859 1 98.25 77 PRO A C 1
ATOM 595 O O . PRO A 1 77 ? -4.191 9.812 -9.758 1 98.25 77 PRO A O 1
ATOM 598 N N . LEU A 1 78 ? -3.373 8.164 -8.531 1 98.38 78 LEU A N 1
ATOM 599 C CA . LEU A 1 78 ? -4.293 7.121 -8.969 1 98.38 78 LEU A CA 1
ATOM 600 C C . LEU A 1 78 ? -5.203 6.684 -7.828 1 98.38 78 LEU A C 1
ATOM 602 O O . LEU A 1 78 ? -4.723 6.336 -6.746 1 98.38 78 LEU A O 1
ATOM 606 N N . VAL A 1 79 ? -6.461 6.777 -8.078 1 98.38 79 VAL A N 1
ATOM 607 C CA . VAL A 1 79 ? -7.449 6.285 -7.121 1 98.38 79 VAL A CA 1
ATOM 608 C C . VAL A 1 79 ? -8.062 4.984 -7.637 1 98.38 79 VAL A C 1
ATOM 610 O O . VAL A 1 79 ? -8.719 4.969 -8.68 1 98.38 79 VAL A O 1
ATOM 613 N N . GLN A 1 80 ? -7.871 3.914 -6.938 1 98 80 GLN A N 1
ATOM 614 C CA . GLN A 1 80 ? -8.508 2.635 -7.25 1 98 80 GLN A CA 1
ATOM 615 C C . GLN A 1 80 ? -9.57 2.283 -6.211 1 98 80 GLN A C 1
ATOM 617 O O . GLN A 1 80 ? -9.258 2.09 -5.035 1 98 80 GLN A O 1
ATOM 622 N N . LEU A 1 81 ? -10.742 2.205 -6.699 1 97.62 81 LEU A N 1
ATOM 623 C CA . LEU A 1 81 ? -11.836 1.823 -5.812 1 97.62 81 LEU A CA 1
ATOM 624 C C . LEU A 1 81 ? -11.906 0.308 -5.656 1 97.62 81 LEU A C 1
ATOM 626 O O . LEU A 1 81 ? -11.625 -0.431 -6.602 1 97.62 81 LEU A O 1
ATOM 630 N N . LEU A 1 82 ? -12.273 -0.135 -4.473 1 97.5 82 LEU A N 1
ATOM 631 C CA . LEU A 1 82 ? -12.422 -1.556 -4.176 1 97.5 82 LEU A CA 1
ATOM 632 C C . LEU A 1 82 ? -13.867 -1.892 -3.83 1 97.5 82 LEU A C 1
ATOM 634 O O . LEU A 1 82 ? -14.523 -1.148 -3.098 1 97.5 82 LEU A O 1
ATOM 638 N N . GLY A 1 83 ? -14.297 -3.033 -4.316 1 93.94 83 GLY A N 1
ATOM 639 C CA . GLY A 1 83 ? -15.633 -3.504 -3.996 1 93.94 83 GLY A CA 1
ATOM 640 C C . GLY A 1 83 ? -16.703 -2.873 -4.859 1 93.94 83 GLY A C 1
ATOM 641 O O . GLY A 1 83 ? -17.859 -2.76 -4.438 1 93.94 83 GLY A O 1
ATOM 642 N N . GLY A 1 84 ? -16.312 -2.342 -5.941 1 91.44 84 GLY A N 1
ATOM 643 C CA . GLY A 1 84 ? -17.281 -1.746 -6.859 1 91.44 84 GLY A CA 1
ATOM 644 C C . GLY A 1 84 ? -16.969 -0.3 -7.191 1 91.44 84 GLY A C 1
ATOM 645 O O . GLY A 1 84 ? -15.906 0.212 -6.828 1 91.44 84 GLY A O 1
ATOM 646 N N . GLU A 1 85 ? -17.875 0.276 -7.949 1 89.88 85 GLU A N 1
ATOM 647 C CA . GLU A 1 85 ? -17.734 1.674 -8.344 1 89.88 85 GLU A CA 1
ATOM 648 C C . GLU A 1 85 ? -18.75 2.555 -7.641 1 89.88 85 GLU A C 1
ATOM 650 O O . GLU A 1 85 ? -19.75 2.053 -7.113 1 89.88 85 GLU A O 1
ATOM 655 N N . GLY A 1 86 ? -18.453 3.807 -7.527 1 86.62 86 GLY A N 1
ATOM 656 C CA . GLY A 1 86 ? -19.391 4.75 -6.93 1 86.62 86 GLY A CA 1
ATOM 657 C C . GLY A 1 86 ? -19.781 4.383 -5.512 1 86.62 86 GLY A C 1
ATOM 658 O O . GLY A 1 86 ? -18.906 4.145 -4.664 1 86.62 86 GLY A O 1
ATOM 659 N N . ASP A 1 87 ? -21.062 4.168 -5.273 1 86.19 87 ASP A N 1
ATOM 660 C CA . ASP A 1 87 ? -21.625 3.959 -3.939 1 86.19 87 ASP A CA 1
ATOM 661 C C . ASP A 1 87 ? -21.297 2.557 -3.424 1 86.19 87 ASP A C 1
ATOM 663 O O . ASP A 1 87 ? -21.375 2.303 -2.221 1 86.19 87 ASP A O 1
ATOM 667 N N . ALA A 1 88 ? -20.969 1.732 -4.289 1 90.94 88 ALA A N 1
ATOM 668 C CA . ALA A 1 88 ? -20.719 0.35 -3.887 1 90.94 88 ALA A CA 1
ATOM 669 C C . ALA A 1 88 ? -19.328 0.189 -3.311 1 90.94 88 ALA A C 1
ATOM 671 O O . ALA A 1 88 ? -19.031 -0.786 -2.611 1 90.94 88 ALA A O 1
ATOM 672 N N . ALA A 1 89 ? -18.438 1.142 -3.6 1 95.31 89 ALA A N 1
ATOM 673 C CA . ALA A 1 89 ? -17.062 1.04 -3.152 1 95.31 89 ALA A CA 1
ATOM 674 C C . ALA A 1 89 ? -16.969 1.1 -1.63 1 95.31 89 ALA A C 1
ATOM 676 O O . ALA A 1 89 ? -17.625 1.926 -0.994 1 95.31 89 ALA A O 1
ATOM 677 N N . VAL A 1 90 ? -16.094 0.21 -1.083 1 95.06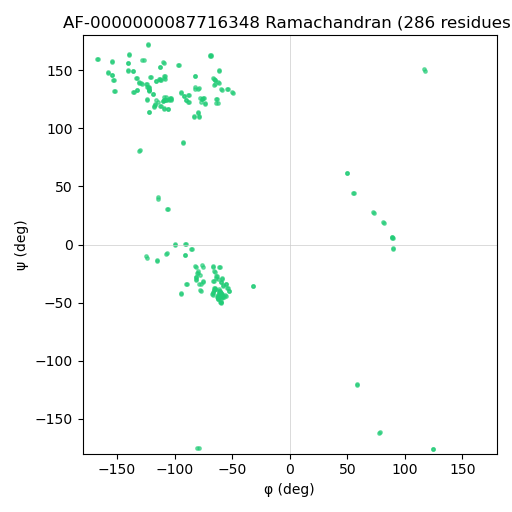 90 VA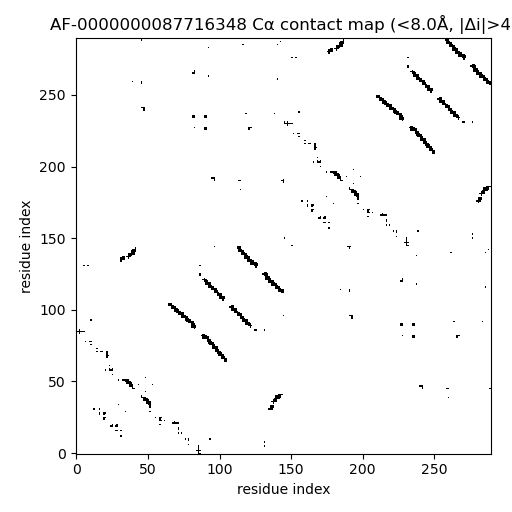L A N 1
ATOM 678 C CA . VAL A 1 90 ? -15.945 0.184 0.369 1 95.06 90 VAL A CA 1
ATOM 679 C C . VAL A 1 90 ? -14.484 0.384 0.75 1 95.06 90 VAL A C 1
ATOM 681 O O . VAL A 1 90 ? -14.156 0.542 1.93 1 95.06 90 VAL A O 1
ATOM 684 N N . GLY A 1 91 ? -13.617 0.31 -0.168 1 97.69 91 GLY A N 1
ATOM 685 C CA . GLY A 1 91 ? -12.195 0.596 -0.005 1 97.69 91 GLY A CA 1
ATOM 686 C C . GLY A 1 91 ? -11.602 1.359 -1.174 1 97.69 91 GLY A C 1
ATOM 687 O O . GLY A 1 91 ? -12.219 1.456 -2.236 1 97.69 91 GLY A O 1
ATOM 688 N N . ALA A 1 92 ? -10.484 1.919 -0.971 1 98.56 92 ALA A N 1
ATOM 689 C CA . ALA A 1 92 ? -9.758 2.611 -2.035 1 98.56 92 ALA A CA 1
ATOM 690 C C . ALA A 1 92 ? -8.258 2.609 -1.769 1 98.56 92 ALA A C 1
ATOM 692 O O . ALA A 1 92 ? -7.824 2.713 -0.618 1 98.56 92 ALA A O 1
ATOM 693 N N . VAL A 1 93 ? -7.504 2.453 -2.781 1 98.75 93 VAL A N 1
ATOM 694 C CA . VAL A 1 93 ? -6.066 2.695 -2.76 1 98.75 93 VAL A CA 1
ATOM 695 C C . VAL A 1 93 ? -5.754 4.008 -3.473 1 98.75 93 VAL A C 1
ATOM 697 O O . VAL A 1 93 ? -6.172 4.219 -4.613 1 98.75 93 VAL A O 1
ATOM 700 N N . ILE A 1 94 ? -5.105 4.859 -2.82 1 98.88 94 ILE A N 1
ATOM 701 C CA . ILE A 1 94 ? -4.598 6.086 -3.428 1 98.88 94 ILE A CA 1
ATOM 702 C C . ILE A 1 94 ? -3.072 6.043 -3.479 1 98.88 94 ILE A C 1
ATOM 704 O O . ILE A 1 94 ? -2.414 5.934 -2.443 1 98.88 94 ILE A O 1
ATOM 708 N N . SER A 1 95 ? -2.537 6.098 -4.637 1 98.81 95 SER A N 1
ATOM 709 C CA . SER A 1 95 ? -1.093 6.051 -4.844 1 98.81 95 SER A CA 1
ATOM 710 C C . SER A 1 95 ? -0.606 7.258 -5.633 1 98.81 95 SER A C 1
ATOM 712 O O . SER A 1 95 ? -1.247 7.672 -6.602 1 98.81 95 SER A O 1
ATOM 714 N N . TYR A 1 96 ? 0.483 7.777 -5.195 1 98.69 96 TYR A N 1
ATOM 715 C CA . TYR A 1 96 ? 1.018 8.984 -5.816 1 98.69 96 TYR A CA 1
ATOM 716 C C . TYR A 1 96 ? 2.455 9.234 -5.375 1 98.69 96 TYR A C 1
ATOM 718 O O . TYR A 1 96 ? 2.916 8.656 -4.387 1 98.69 96 TYR A O 1
ATOM 726 N N . VAL A 1 97 ? 3.166 10.008 -6.152 1 98.38 97 VAL A N 1
ATOM 727 C CA . VAL A 1 97 ? 4.402 10.625 -5.684 1 98.38 97 VAL A CA 1
ATOM 728 C C . VAL A 1 97 ? 4.09 11.961 -5.016 1 98.38 97 VAL A C 1
ATOM 730 O O . VAL A 1 97 ? 3.455 12.828 -5.617 1 98.38 97 VAL A O 1
ATOM 733 N N . ARG A 1 98 ? 4.477 12.078 -3.824 1 97.94 98 ARG A N 1
ATOM 734 C CA . ARG A 1 98 ? 4.277 13.328 -3.09 1 97.94 98 ARG A CA 1
ATOM 735 C C . ARG A 1 98 ? 5.465 14.266 -3.271 1 97.94 98 ARG A C 1
ATOM 737 O O . ARG A 1 98 ? 6.605 13.891 -2.994 1 97.94 98 ARG A O 1
ATOM 744 N N . LEU A 1 99 ? 5.18 15.445 -3.727 1 96.5 99 LEU A N 1
ATOM 745 C CA . LEU A 1 99 ? 6.172 16.516 -3.777 1 96.5 99 LEU A CA 1
ATOM 746 C C . LEU A 1 99 ? 5.941 17.516 -2.652 1 96.5 99 LEU A C 1
ATOM 748 O O . LEU A 1 99 ? 4.82 17.984 -2.453 1 96.5 99 LEU A O 1
ATOM 752 N N . VAL A 1 100 ? 6.957 17.719 -1.93 1 94.44 100 VAL A N 1
ATOM 753 C CA . VAL A 1 100 ? 6.875 18.734 -0.877 1 94.44 100 VAL A CA 1
ATOM 754 C C . VAL A 1 100 ? 7.879 19.844 -1.152 1 94.44 100 VAL A C 1
ATOM 756 O O . VAL A 1 100 ? 9.086 19.609 -1.245 1 94.44 100 VAL A O 1
ATOM 759 N N . GLN A 1 101 ? 7.375 21.031 -1.321 1 94.38 101 GLN A N 1
ATOM 760 C CA . GLN A 1 101 ? 8.219 22.219 -1.417 1 94.38 101 GLN A CA 1
ATOM 761 C C . GLN A 1 101 ? 8.422 22.859 -0.047 1 94.38 101 GLN A C 1
ATOM 763 O O . GLN A 1 101 ? 7.461 23.094 0.681 1 94.38 101 GLN A O 1
ATOM 768 N N . VAL A 1 102 ? 9.68 23.062 0.226 1 91 102 VAL A N 1
ATOM 769 C CA . VAL A 1 102 ? 10.008 23.578 1.549 1 91 102 VAL A CA 1
ATOM 770 C C . VAL A 1 102 ? 10.898 24.812 1.413 1 91 102 VAL A C 1
ATOM 772 O O . VAL A 1 102 ? 11.453 25.062 0.342 1 91 102 VAL A O 1
ATOM 775 N N . LYS A 1 103 ? 10.867 25.547 2.43 1 88.06 103 LYS A N 1
ATOM 776 C CA . LYS A 1 103 ? 11.836 26.609 2.656 1 88.06 103 LYS A CA 1
ATOM 777 C C . LYS A 1 103 ? 12.711 26.312 3.873 1 88.06 103 LYS A C 1
ATOM 779 O O . LYS A 1 103 ? 12.195 25.953 4.934 1 88.06 103 LYS A O 1
ATOM 784 N N . ASP A 1 104 ? 13.961 26.312 3.5 1 78.88 104 ASP A N 1
ATOM 785 C CA . ASP A 1 104 ? 14.82 26.031 4.641 1 78.88 104 ASP A CA 1
ATOM 786 C C . ASP A 1 104 ? 15.008 27.281 5.512 1 78.88 104 ASP A C 1
ATOM 788 O O . ASP A 1 104 ? 14.359 28.297 5.281 1 78.88 104 ASP A O 1
ATOM 792 N N . ALA A 1 105 ? 15.906 27.062 6.551 1 77.94 105 ALA A N 1
ATOM 793 C CA . ALA A 1 105 ? 16.125 28.141 7.52 1 77.94 105 ALA A CA 1
ATOM 794 C C . ALA A 1 105 ? 16.734 29.359 6.852 1 77.94 105 ALA A C 1
ATOM 796 O O . ALA A 1 105 ? 16.531 30.484 7.305 1 77.94 105 ALA A O 1
ATOM 797 N N . GLU A 1 106 ? 17.422 29.172 5.832 1 84.56 106 GLU A N 1
ATOM 798 C CA . GLU A 1 106 ? 18.062 30.266 5.133 1 84.56 106 GLU A CA 1
ATOM 799 C C . GLU A 1 106 ? 17.156 30.844 4.055 1 84.56 106 GLU A C 1
ATOM 801 O O . GLU A 1 106 ? 17.531 31.781 3.344 1 84.56 106 GLU A O 1
ATOM 806 N N . GLY A 1 107 ? 16.047 30.297 3.965 1 81.12 107 GLY A N 1
ATOM 807 C CA . GLY A 1 107 ? 15.078 30.797 3.004 1 81.12 107 GLY A CA 1
ATOM 808 C C . GLY A 1 107 ? 15.195 30.156 1.639 1 81.12 107 GLY A C 1
ATOM 809 O O . GLY A 1 107 ? 14.516 30.547 0.692 1 81.12 107 GLY A O 1
ATOM 810 N N . LYS A 1 108 ? 16.078 29.156 1.583 1 88.81 108 LYS A N 1
ATOM 811 C CA . LYS A 1 108 ? 16.281 28.484 0.302 1 88.81 108 LYS A CA 1
ATOM 812 C C . LYS A 1 108 ? 15.164 27.484 0.034 1 88.81 108 LYS A C 1
ATOM 814 O O . LYS A 1 108 ? 14.773 26.734 0.929 1 88.81 108 LYS A O 1
ATOM 819 N N . HIS A 1 109 ? 14.664 27.547 -1.241 1 90.5 109 HIS A N 1
ATOM 820 C CA . HIS A 1 109 ? 13.594 26.656 -1.675 1 90.5 109 HIS A CA 1
ATOM 821 C C . HIS A 1 109 ? 14.148 25.297 -2.08 1 90.5 109 HIS A C 1
ATOM 823 O O . HIS A 1 109 ? 15.211 25.203 -2.693 1 90.5 109 HIS A O 1
ATOM 829 N N . ALA A 1 110 ? 13.438 24.234 -1.555 1 90.81 110 ALA A N 1
ATOM 830 C CA . ALA A 1 110 ? 13.797 22.859 -1.948 1 90.81 110 ALA A CA 1
ATOM 831 C C . ALA A 1 110 ? 12.547 22 -2.139 1 90.81 110 ALA A C 1
ATOM 833 O O . ALA A 1 110 ? 11.484 22.328 -1.612 1 90.81 110 ALA A O 1
ATOM 834 N N . THR A 1 111 ? 12.711 21.031 -3.041 1 93.19 111 THR A N 1
ATOM 835 C CA . THR A 1 111 ? 11.625 20.078 -3.25 1 93.19 111 THR A CA 1
ATOM 836 C C . THR A 1 111 ? 12.078 18.656 -2.928 1 93.19 111 THR A C 1
ATOM 838 O O . THR A 1 111 ? 13.172 18.25 -3.334 1 93.19 111 THR A O 1
ATOM 841 N N . THR A 1 112 ? 11.305 17.984 -2.131 1 92.38 112 THR A N 1
ATOM 842 C CA . THR A 1 112 ? 11.531 16.578 -1.855 1 92.38 112 THR A CA 1
ATOM 843 C C . THR A 1 112 ? 10.406 15.727 -2.438 1 92.38 112 THR A C 1
ATOM 845 O O . THR A 1 112 ? 9.312 16.234 -2.697 1 92.38 112 THR A O 1
ATOM 848 N N . ALA A 1 113 ? 10.758 14.445 -2.758 1 95.69 113 ALA A N 1
ATOM 849 C CA . ALA A 1 113 ? 9.773 13.539 -3.344 1 95.69 113 ALA A CA 1
ATOM 850 C C . ALA A 1 113 ? 9.727 12.211 -2.582 1 95.69 113 ALA A C 1
ATOM 852 O O . ALA A 1 113 ? 10.766 11.688 -2.174 1 95.69 113 ALA A O 1
ATOM 853 N N . THR A 1 114 ? 8.531 11.688 -2.363 1 97.12 114 THR A N 1
ATOM 854 C CA . THR A 1 114 ? 8.32 10.359 -1.793 1 97.12 114 THR A CA 1
ATOM 855 C C . THR A 1 114 ? 7.223 9.617 -2.549 1 97.12 114 THR A C 1
ATOM 857 O O . THR A 1 114 ? 6.344 10.234 -3.148 1 97.12 114 THR A O 1
ATOM 860 N N . GLN A 1 115 ? 7.328 8.273 -2.607 1 98.56 115 GLN A N 1
ATOM 861 C CA . GLN A 1 115 ? 6.262 7.41 -3.098 1 98.56 115 GLN A CA 1
ATOM 862 C C . GLN A 1 115 ? 5.305 7.023 -1.974 1 98.56 115 GLN A C 1
ATOM 864 O O . GLN A 1 115 ? 5.73 6.531 -0.929 1 98.56 115 GLN A O 1
ATOM 869 N N . GLU A 1 116 ? 4.012 7.23 -2.248 1 98.75 116 GLU A N 1
ATOM 870 C CA . GLU A 1 116 ? 3.072 6.961 -1.164 1 98.75 116 GLU A CA 1
ATOM 871 C C . GLU A 1 116 ? 1.898 6.117 -1.652 1 98.75 116 GLU A C 1
ATOM 873 O O . GLU A 1 116 ? 1.371 6.348 -2.742 1 98.75 116 GLU A O 1
ATOM 878 N N . THR A 1 117 ? 1.6 5.117 -0.905 1 98.88 117 THR A N 1
ATOM 879 C CA . THR A 1 117 ? 0.391 4.305 -1.002 1 98.88 117 THR A CA 1
ATOM 880 C C . THR A 1 117 ? -0.441 4.418 0.271 1 98.88 117 THR A C 1
ATOM 882 O O . THR A 1 117 ? 0.037 4.102 1.362 1 98.88 117 THR A O 1
ATOM 885 N N . ARG A 1 118 ? -1.631 4.867 0.11 1 98.94 118 ARG A N 1
ATOM 886 C CA . ARG A 1 118 ? -2.564 4.938 1.229 1 98.94 118 ARG A CA 1
ATOM 887 C C . ARG A 1 118 ? -3.834 4.145 0.936 1 98.94 118 ARG A C 1
ATOM 889 O O . ARG A 1 118 ? -4.379 4.219 -0.167 1 98.94 118 ARG A O 1
ATOM 896 N N . VAL A 1 119 ? -4.277 3.363 1.922 1 98.94 119 VAL A N 1
ATOM 897 C CA . VAL A 1 119 ? -5.504 2.586 1.791 1 98.94 119 VAL A CA 1
ATOM 898 C C . VAL A 1 119 ? -6.594 3.184 2.68 1 98.94 119 VAL A C 1
ATOM 900 O O . VAL A 1 119 ? -6.383 3.385 3.879 1 98.94 119 VAL A O 1
ATOM 903 N N . TRP A 1 120 ? -7.688 3.492 2.047 1 98.81 120 TRP A N 1
ATOM 904 C CA . TRP A 1 120 ? -8.844 4.07 2.725 1 98.81 120 TRP A CA 1
ATOM 905 C C . TRP A 1 120 ? -9.984 3.064 2.814 1 98.81 120 TRP A C 1
ATOM 907 O O . TRP A 1 120 ? -10.18 2.252 1.905 1 98.81 120 TRP A O 1
ATOM 917 N N . GLU A 1 121 ? -10.711 3.123 3.885 1 98.5 121 GLU A N 1
ATOM 918 C CA . GLU A 1 121 ? -11.898 2.299 4.082 1 98.5 121 GLU A CA 1
ATOM 919 C C . GLU A 1 121 ? -13.125 3.162 4.363 1 98.5 121 GLU A C 1
ATOM 921 O O . GLU A 1 121 ? -13.055 4.121 5.133 1 98.5 121 GLU A O 1
ATOM 926 N N . ARG A 1 122 ? -14.18 2.82 3.723 1 97 122 ARG A N 1
ATOM 927 C CA . ARG A 1 122 ? -15.453 3.465 4.027 1 97 122 ARG A CA 1
ATOM 928 C C . ARG A 1 122 ? -16.078 2.873 5.285 1 97 122 ARG A C 1
ATOM 930 O O . ARG A 1 122 ? -16.531 1.726 5.281 1 97 122 ARG A O 1
ATOM 937 N N . ARG A 1 123 ? -16.188 3.582 6.305 1 95.81 123 ARG A N 1
ATOM 938 C CA . ARG A 1 123 ? -16.672 3.098 7.594 1 95.81 123 ARG A CA 1
ATOM 939 C C . ARG A 1 123 ? -18.188 3.234 7.695 1 95.81 123 ARG A C 1
ATOM 941 O O . ARG A 1 123 ? -18.844 2.432 8.367 1 95.81 123 ARG A O 1
ATOM 948 N N . ARG A 1 124 ? -18.703 4.258 7.102 1 94.25 124 ARG A N 1
ATOM 949 C CA . ARG A 1 124 ? -20.141 4.477 7.059 1 94.25 124 ARG A CA 1
ATOM 950 C C . ARG A 1 124 ? -20.609 4.789 5.637 1 94.25 124 ARG A C 1
ATOM 952 O O . ARG A 1 124 ? -19.938 5.531 4.91 1 94.25 124 ARG A O 1
ATOM 959 N N . PRO A 1 125 ? -21.75 4.207 5.297 1 91 125 PRO A N 1
ATOM 960 C CA . PRO A 1 125 ? -22.266 4.477 3.957 1 91 125 PRO A CA 1
ATOM 961 C C . PRO A 1 125 ? -22.75 5.914 3.787 1 91 125 PRO A C 1
ATOM 963 O O . PRO A 1 125 ? -22.969 6.617 4.777 1 91 125 PRO A O 1
ATOM 966 N N . GLY A 1 126 ? -22.875 6.27 2.531 1 89.56 126 GLY A N 1
ATOM 967 C CA . GLY A 1 126 ? -23.375 7.594 2.219 1 89.56 126 GLY A CA 1
ATOM 968 C C . GLY A 1 126 ? -24.828 7.789 2.625 1 89.56 126 GLY A C 1
ATOM 969 O O . GLY A 1 126 ? -25.609 6.84 2.621 1 89.56 126 GLY A O 1
ATOM 970 N N . THR A 1 127 ? -25.047 9.008 3.066 1 88 127 THR A N 1
ATOM 971 C CA . THR A 1 127 ? -26.406 9.461 3.332 1 88 127 THR A CA 1
ATOM 972 C C . THR A 1 127 ? -26.734 10.719 2.523 1 88 127 THR A C 1
ATOM 974 O O . THR A 1 127 ? -25.875 11.242 1.815 1 88 127 THR A O 1
ATOM 977 N N . GLY A 1 128 ? -27.969 11.172 2.514 1 85.56 128 GLY A N 1
ATOM 978 C CA . GLY A 1 128 ? -28.344 12.383 1.811 1 85.56 128 GLY A CA 1
ATOM 979 C C . GLY A 1 128 ? -27.484 13.578 2.186 1 85.56 128 GLY A C 1
ATOM 980 O O . GLY A 1 128 ? -27.078 14.352 1.317 1 85.56 128 GLY A O 1
ATOM 981 N N . ALA A 1 129 ? -27.125 13.773 3.41 1 89.31 129 ALA A N 1
ATOM 982 C CA . ALA A 1 129 ? -26.359 14.898 3.926 1 89.31 129 ALA A CA 1
ATOM 983 C C . ALA A 1 129 ? -24.859 14.695 3.689 1 89.31 129 ALA A C 1
ATOM 985 O O . ALA A 1 129 ? -24.125 15.664 3.498 1 89.31 129 ALA A O 1
ATOM 986 N N . GLU A 1 130 ? -24.391 13.367 3.621 1 90.06 130 GLU A N 1
ATOM 987 C CA . GLU A 1 130 ? -23.016 12.945 3.369 1 90.06 130 GLU A CA 1
ATOM 988 C C . GLU A 1 130 ? -22.953 11.891 2.271 1 90.06 130 GLU A C 1
ATOM 990 O O . GLU A 1 130 ? -22.797 10.703 2.557 1 90.06 130 GLU A O 1
ATOM 995 N N . PRO A 1 131 ? -23 12.359 1.131 1 90.38 131 PRO A N 1
ATOM 996 C CA . PRO A 1 131 ? -23.25 11.422 0.036 1 90.38 131 PRO A CA 1
ATOM 997 C C . PRO A 1 131 ? -22.172 10.352 -0.089 1 90.38 131 PRO A C 1
ATOM 999 O O . PRO A 1 131 ? -22.438 9.25 -0.572 1 90.38 131 PRO A O 1
ATOM 1002 N N . TRP A 1 132 ? -21.031 10.648 0.493 1 92.12 132 TRP A N 1
ATOM 1003 C CA . TRP A 1 132 ? -19.953 9.695 0.266 1 92.12 132 TRP A CA 1
ATOM 1004 C C . TRP A 1 132 ? -19.672 8.867 1.52 1 92.12 132 TRP A C 1
ATOM 1006 O O . TRP A 1 132 ? -18.891 7.918 1.487 1 92.12 132 TRP A O 1
ATOM 1016 N N . GLY A 1 133 ? -20.312 9.242 2.602 1 94.75 133 GLY A N 1
ATOM 1017 C CA . GLY A 1 133 ? -20.047 8.547 3.852 1 94.75 133 GLY A CA 1
ATOM 1018 C C . GLY A 1 133 ? -18.75 8.961 4.512 1 94.75 133 GLY A C 1
ATOM 1019 O O . GLY A 1 133 ? -18.25 10.055 4.266 1 94.75 133 GLY A O 1
ATOM 1020 N N . THR A 1 134 ? -18.328 8.086 5.426 1 96.62 134 THR A N 1
ATOM 1021 C CA . THR A 1 134 ? -17.109 8.391 6.176 1 96.62 134 THR A CA 1
ATOM 1022 C C . THR A 1 134 ? -15.977 7.461 5.758 1 96.62 134 THR A C 1
ATOM 1024 O O . THR A 1 134 ? -16.125 6.234 5.797 1 96.62 134 THR A O 1
ATOM 1027 N N . TRP A 1 135 ? -14.977 8.117 5.355 1 98 135 TRP A N 1
ATOM 1028 C CA . TRP A 1 135 ? -13.781 7.383 4.949 1 98 135 TRP A CA 1
ATOM 1029 C C . TRP A 1 135 ? -12.633 7.633 5.918 1 98 135 TRP A C 1
ATOM 1031 O O . TRP A 1 135 ? -12.453 8.75 6.402 1 98 135 TRP A O 1
ATOM 1041 N N . ILE A 1 136 ? -11.844 6.523 6.172 1 98.5 136 ILE A N 1
ATOM 1042 C CA . ILE A 1 136 ? -10.688 6.652 7.047 1 98.5 136 ILE A CA 1
ATOM 1043 C C . ILE A 1 136 ? -9.477 5.969 6.406 1 98.5 136 ILE A C 1
ATOM 1045 O O . ILE A 1 136 ? -9.625 4.941 5.734 1 98.5 136 ILE A O 1
ATOM 1049 N N . ASN A 1 137 ? -8.312 6.57 6.59 1 98.81 137 ASN A N 1
ATOM 1050 C CA . ASN A 1 137 ? -7.066 5.953 6.156 1 98.81 137 ASN A CA 1
ATOM 1051 C C . ASN A 1 137 ? -6.637 4.832 7.098 1 98.81 137 ASN A C 1
ATOM 1053 O O . ASN A 1 137 ? -6.473 5.051 8.297 1 98.81 137 ASN A O 1
ATOM 1057 N N . VAL A 1 138 ? -6.398 3.596 6.555 1 98.75 138 VAL A N 1
ATOM 1058 C CA . VAL A 1 138 ? -6.188 2.467 7.457 1 98.75 138 VAL A CA 1
ATOM 1059 C C . VAL A 1 138 ? -4.766 1.937 7.297 1 98.75 138 VAL A C 1
ATOM 1061 O O . VAL A 1 138 ? -4.281 1.177 8.141 1 98.75 138 VAL A O 1
ATOM 1064 N N . HIS A 1 139 ? -4.07 2.334 6.25 1 98.88 139 HIS A N 1
ATOM 1065 C CA . HIS A 1 139 ? -2.713 1.856 6.004 1 98.88 139 HIS A CA 1
ATOM 1066 C C . HIS A 1 139 ? -1.917 2.857 5.176 1 98.88 139 HIS A C 1
ATOM 1068 O O . HIS A 1 139 ? -2.467 3.506 4.281 1 98.88 139 HIS A O 1
ATOM 1074 N N . LEU A 1 140 ? -0.687 2.945 5.438 1 98.81 140 LEU A N 1
ATOM 1075 C CA . LEU A 1 140 ? 0.239 3.811 4.711 1 98.81 140 LEU A CA 1
ATOM 1076 C C . LEU A 1 140 ? 1.534 3.072 4.395 1 98.81 140 LEU A C 1
ATOM 1078 O O . LEU A 1 140 ? 2.1 2.398 5.258 1 98.81 140 LEU A O 1
ATOM 1082 N N . HIS A 1 141 ? 1.986 3.133 3.18 1 98.88 141 HIS A N 1
ATOM 1083 C CA . HIS A 1 141 ? 3.34 2.771 2.773 1 98.88 141 HIS A CA 1
ATOM 1084 C C . HIS A 1 141 ? 4.039 3.941 2.088 1 98.88 141 HIS A C 1
ATOM 1086 O O . HIS A 1 141 ? 3.604 4.391 1.025 1 98.88 141 HIS A O 1
ATOM 1092 N N . ARG A 1 142 ? 5.008 4.402 2.691 1 98.56 142 ARG A N 1
ATOM 1093 C CA . ARG A 1 142 ? 5.781 5.516 2.156 1 98.56 142 ARG A CA 1
ATOM 1094 C C . ARG A 1 142 ? 7.246 5.137 1.991 1 98.56 142 ARG A C 1
ATOM 1096 O O . ARG A 1 142 ? 7.84 4.523 2.883 1 98.56 142 ARG A O 1
ATOM 1103 N N . SER A 1 143 ? 7.832 5.434 0.869 1 97.88 143 SER A N 1
ATOM 1104 C CA . SER A 1 143 ? 9.242 5.191 0.591 1 97.88 143 SER A CA 1
ATOM 1105 C C . SER A 1 143 ? 9.859 6.348 -0.192 1 97.88 143 SER A C 1
ATOM 1107 O O . SER A 1 143 ? 9.141 7.137 -0.811 1 97.88 143 SER A O 1
ATOM 1109 N N . PRO A 1 144 ? 11.188 6.469 -0.071 1 94.5 144 PRO A N 1
ATOM 1110 C CA . PRO A 1 144 ? 11.836 7.512 -0.866 1 94.5 144 PRO A CA 1
ATOM 1111 C C . PRO A 1 144 ? 11.664 7.301 -2.369 1 94.5 144 PRO A C 1
ATOM 1113 O O . PRO A 1 144 ? 11.555 6.164 -2.828 1 94.5 144 PRO A O 1
ATOM 1116 N N . ALA A 1 145 ? 11.641 8.422 -3.082 1 88.38 145 ALA A N 1
ATOM 1117 C CA . ALA A 1 145 ? 11.508 8.336 -4.535 1 88.38 145 ALA A CA 1
ATOM 1118 C C . ALA A 1 145 ? 12.867 8.125 -5.191 1 88.38 145 ALA A C 1
ATOM 1120 O O . ALA A 1 145 ? 13.898 8.562 -4.664 1 88.38 145 ALA A O 1
ATOM 1121 N N . MET B 1 1 ? -18.75 -18.188 8.031 1 54.25 1 MET B N 1
ATOM 1122 C CA . MET B 1 1 ? -17.438 -18.812 8.117 1 54.25 1 MET B CA 1
ATOM 1123 C C . MET B 1 1 ? -16.422 -17.859 8.742 1 54.25 1 MET B C 1
ATOM 1125 O O . MET B 1 1 ? -16.609 -16.641 8.719 1 54.25 1 MET B O 1
ATOM 1129 N N . ALA B 1 2 ? -15.438 -18.25 9.523 1 78.31 2 ALA B N 1
ATOM 1130 C CA . ALA B 1 2 ? -14.727 -17.5 10.547 1 78.31 2 ALA B CA 1
ATOM 1131 C C . ALA B 1 2 ? -13.719 -16.531 9.922 1 78.31 2 ALA B C 1
ATOM 1133 O O . ALA B 1 2 ? -13.203 -16.797 8.828 1 78.31 2 ALA B O 1
ATOM 1134 N N . THR B 1 3 ? -13.812 -15.234 10.195 1 84.88 3 THR B N 1
ATOM 1135 C CA . THR B 1 3 ? -12.883 -14.156 9.867 1 84.88 3 THR B CA 1
ATOM 1136 C C . THR B 1 3 ? -11.445 -14.672 9.852 1 84.88 3 THR B C 1
ATOM 1138 O O . THR B 1 3 ? -10.68 -14.352 8.938 1 84.88 3 THR B O 1
ATOM 1141 N N . ASP B 1 4 ? -11.172 -15.547 10.695 1 92.25 4 ASP B N 1
ATOM 1142 C CA . ASP B 1 4 ? -9.812 -16.062 10.773 1 92.25 4 ASP B CA 1
ATOM 1143 C C . ASP B 1 4 ? -9.523 -17.016 9.617 1 92.25 4 ASP B C 1
ATOM 1145 O O . ASP B 1 4 ? -8.383 -17.094 9.141 1 92.25 4 ASP B O 1
ATOM 1149 N N . ASP B 1 5 ? -10.508 -17.672 9.211 1 93.31 5 ASP B N 1
ATOM 1150 C CA . ASP B 1 5 ? -10.336 -18.578 8.078 1 93.31 5 ASP B CA 1
ATOM 1151 C C . ASP B 1 5 ? -10.055 -17.812 6.789 1 93.31 5 ASP B C 1
ATOM 1153 O O . ASP B 1 5 ? -9.227 -18.219 5.977 1 93.31 5 ASP B O 1
ATOM 1157 N N . LEU B 1 6 ? -10.773 -16.734 6.59 1 95.56 6 LEU B N 1
ATOM 1158 C CA . LEU B 1 6 ? -10.531 -15.898 5.414 1 95.56 6 LEU B CA 1
ATOM 1159 C C . LEU B 1 6 ? -9.125 -15.32 5.434 1 95.56 6 LEU B C 1
ATOM 1161 O O . LEU B 1 6 ? -8.438 -15.305 4.41 1 95.56 6 LEU B O 1
ATOM 1165 N N . ARG B 1 7 ? -8.711 -14.859 6.578 1 97.06 7 ARG B N 1
ATOM 1166 C CA . ARG B 1 7 ? -7.352 -14.328 6.703 1 97.06 7 ARG B CA 1
ATOM 1167 C C . ARG B 1 7 ? -6.316 -15.391 6.355 1 97.06 7 ARG B C 1
ATOM 1169 O O . ARG B 1 7 ? -5.34 -15.109 5.66 1 97.06 7 ARG B O 1
ATOM 1176 N N . ALA B 1 8 ? -6.52 -16.531 6.848 1 97 8 ALA B N 1
ATOM 1177 C CA . ALA B 1 8 ? -5.621 -17.641 6.527 1 97 8 ALA B CA 1
ATOM 1178 C C . ALA B 1 8 ? -5.613 -17.922 5.027 1 97 8 ALA B C 1
ATOM 1180 O O . ALA B 1 8 ? -4.559 -18.203 4.449 1 97 8 ALA B O 1
ATOM 1181 N N . HIS B 1 9 ? -6.73 -17.875 4.457 1 97.06 9 HIS B N 1
ATOM 1182 C CA . HIS B 1 9 ? -6.844 -18.109 3.021 1 97.06 9 HIS B CA 1
ATOM 1183 C C . HIS B 1 9 ? -6.074 -17.047 2.234 1 97.06 9 HIS B C 1
ATOM 1185 O O . HIS B 1 9 ? -5.348 -17.375 1.293 1 97.06 9 HIS B O 1
ATOM 1191 N N . LEU B 1 10 ? -6.223 -15.836 2.609 1 98.12 10 LEU B N 1
ATOM 1192 C CA . LEU B 1 10 ? -5.547 -14.734 1.928 1 98.12 10 LEU B CA 1
ATOM 1193 C C . LEU B 1 10 ? -4.035 -14.844 2.086 1 98.12 10 LEU B C 1
ATOM 1195 O O . LEU B 1 10 ? -3.285 -14.562 1.146 1 98.12 10 LEU B O 1
ATOM 1199 N N . LEU B 1 11 ? -3.59 -15.25 3.24 1 98.5 11 LEU B N 1
ATOM 1200 C CA . LEU B 1 11 ? -2.162 -15.461 3.447 1 98.5 11 LEU B CA 1
ATOM 1201 C C . LEU B 1 11 ? -1.646 -16.594 2.568 1 98.5 11 LEU B C 1
ATOM 1203 O O . LEU B 1 11 ? -0.517 -16.531 2.072 1 98.5 11 LEU B O 1
ATOM 1207 N N . LYS B 1 12 ? -2.451 -17.578 2.43 1 98.19 12 LYS B N 1
ATOM 1208 C CA . LYS B 1 12 ? -2.086 -18.672 1.535 1 98.19 12 LYS B CA 1
ATOM 1209 C C . LYS B 1 12 ? -1.952 -18.172 0.096 1 98.19 12 LYS B C 1
ATOM 1211 O O . LYS B 1 12 ? -1.001 -18.531 -0.601 1 98.19 12 LYS B O 1
ATOM 1216 N N . LEU B 1 13 ? -2.902 -17.391 -0.381 1 98.44 13 LEU B N 1
ATOM 1217 C CA . LEU B 1 13 ? -2.822 -16.812 -1.717 1 98.44 13 LEU B CA 1
ATOM 1218 C C . LEU B 1 13 ? -1.554 -15.977 -1.874 1 98.44 13 LEU B C 1
ATOM 1220 O O . LEU B 1 13 ? -0.86 -16.078 -2.889 1 98.44 13 LEU B O 1
ATOM 1224 N N . GLN B 1 14 ? -1.292 -15.195 -0.871 1 98.81 14 GLN B N 1
ATOM 1225 C CA . GLN B 1 14 ? -0.095 -14.359 -0.912 1 98.81 14 GLN B CA 1
ATOM 1226 C C . GLN B 1 14 ? 1.166 -15.211 -1.002 1 98.81 14 GLN B C 1
ATOM 1228 O O . GLN B 1 14 ? 2.074 -14.914 -1.778 1 98.81 14 GLN B O 1
ATOM 1233 N N . GLN B 1 15 ? 1.212 -16.25 -0.174 1 98.56 15 GLN B N 1
ATOM 1234 C CA . GLN B 1 15 ? 2.371 -17.141 -0.203 1 98.56 15 GLN B CA 1
ATOM 1235 C C . GLN B 1 15 ? 2.518 -17.797 -1.565 1 98.56 15 GLN B C 1
ATOM 1237 O O . GLN B 1 15 ? 3.633 -17.984 -2.055 1 98.56 15 GLN B O 1
ATOM 1242 N N . GLU B 1 16 ? 1.402 -18.188 -2.156 1 98.31 16 GLU B N 1
ATOM 1243 C CA . GLU B 1 16 ? 1.44 -18.766 -3.496 1 98.31 16 GLU B CA 1
ATOM 1244 C C . GLU B 1 16 ? 2.029 -17.781 -4.504 1 98.31 16 GLU B C 1
ATOM 1246 O O . GLU B 1 16 ? 2.789 -18.172 -5.391 1 98.31 16 GLU B O 1
ATOM 1251 N N . GLN B 1 17 ? 1.647 -16.578 -4.379 1 98.38 17 GLN B N 1
ATOM 1252 C CA . GLN B 1 17 ? 2.199 -15.531 -5.234 1 98.38 17 GLN B CA 1
ATOM 1253 C C . GLN B 1 17 ? 3.715 -15.438 -5.086 1 98.38 17 GLN B C 1
ATOM 1255 O O . GLN B 1 17 ? 4.441 -15.383 -6.078 1 98.38 17 GLN B O 1
ATOM 1260 N N . LEU B 1 18 ? 4.184 -15.445 -3.898 1 97.81 18 LEU B N 1
ATOM 1261 C CA . LEU B 1 18 ? 5.613 -15.352 -3.629 1 97.81 18 LEU B CA 1
ATOM 1262 C C . LEU B 1 18 ? 6.348 -16.594 -4.133 1 97.81 18 LEU B C 1
ATOM 1264 O O . LEU B 1 18 ? 7.453 -16.484 -4.664 1 97.81 18 LEU B O 1
ATOM 1268 N N . ASN B 1 19 ? 5.707 -17.719 -3.908 1 96.62 19 ASN B N 1
ATOM 1269 C CA . ASN B 1 19 ? 6.301 -18.938 -4.43 1 96.62 19 ASN B CA 1
ATOM 1270 C C . ASN B 1 19 ? 6.438 -18.906 -5.949 1 96.62 19 ASN B C 1
ATOM 1272 O O . ASN B 1 19 ? 7.441 -19.359 -6.5 1 96.62 19 ASN B O 1
ATOM 1276 N N . ALA B 1 20 ? 5.422 -18.391 -6.617 1 96.69 20 ALA B N 1
ATOM 1277 C CA . ALA B 1 20 ? 5.473 -18.25 -8.07 1 96.69 20 ALA B CA 1
ATOM 1278 C C . ALA B 1 20 ? 6.633 -17.359 -8.492 1 96.69 20 ALA B C 1
ATOM 1280 O O . ALA B 1 20 ? 7.336 -17.656 -9.461 1 96.69 20 ALA B O 1
ATOM 1281 N N . ILE B 1 21 ? 6.836 -16.281 -7.793 1 95 21 ILE B N 1
ATOM 1282 C CA . ILE B 1 21 ? 7.953 -15.383 -8.055 1 95 21 ILE B CA 1
ATOM 1283 C C . ILE B 1 21 ? 9.273 -16.141 -7.902 1 95 21 ILE B C 1
ATOM 1285 O O . ILE B 1 21 ? 10.133 -16.078 -8.781 1 95 21 ILE B O 1
ATOM 1289 N N . GLY B 1 22 ? 9.398 -16.844 -6.797 1 91.44 22 GLY B N 1
ATOM 1290 C CA . GLY B 1 22 ? 10.617 -17.578 -6.527 1 91.44 22 GLY B CA 1
ATOM 1291 C C . GLY B 1 22 ? 10.93 -18.625 -7.586 1 91.44 22 GLY B C 1
ATOM 1292 O O . GLY B 1 22 ? 12.102 -18.844 -7.918 1 91.44 22 GLY B O 1
ATOM 1293 N N . ARG B 1 23 ? 9.938 -19.203 -8.172 1 91.62 23 ARG B N 1
ATOM 1294 C CA . ARG B 1 23 ? 10.109 -20.281 -9.141 1 91.62 23 ARG B CA 1
ATOM 1295 C C . ARG B 1 23 ? 10.211 -19.734 -10.562 1 91.62 23 ARG B C 1
ATOM 1297 O O . ARG B 1 23 ? 10.422 -20.484 -11.508 1 91.62 23 ARG B O 1
ATOM 1304 N N . GLY B 1 24 ? 9.953 -18.5 -10.695 1 92.5 24 GLY B N 1
ATOM 1305 C CA . GLY B 1 24 ? 9.922 -17.938 -12.039 1 92.5 24 GLY B CA 1
ATOM 1306 C C . GLY B 1 24 ? 8.703 -18.359 -12.836 1 92.5 24 GLY B C 1
ATOM 1307 O O . GLY B 1 24 ? 8.781 -18.516 -14.055 1 92.5 24 GLY B O 1
ATOM 1308 N N . ASP B 1 25 ? 7.672 -18.641 -12.172 1 95.06 25 ASP B N 1
ATOM 1309 C CA . ASP B 1 25 ? 6.426 -19.078 -12.789 1 95.06 25 ASP B CA 1
ATOM 1310 C C . ASP B 1 25 ? 5.496 -17.891 -13.055 1 95.06 25 ASP B C 1
ATOM 1312 O O . ASP B 1 25 ? 4.574 -17.625 -12.273 1 95.06 25 ASP B O 1
ATOM 1316 N N . TYR B 1 26 ? 5.645 -17.234 -14.227 1 96.69 26 TYR B N 1
ATOM 1317 C CA . TYR B 1 26 ? 4.883 -16.031 -14.539 1 96.69 26 TYR B CA 1
ATOM 1318 C C . TYR B 1 26 ? 3.395 -16.344 -14.664 1 96.69 26 TYR B C 1
ATOM 1320 O O . TYR B 1 26 ? 2.553 -15.547 -14.242 1 96.69 26 TYR B O 1
ATOM 1328 N N . GLU B 1 27 ? 3.041 -17.406 -15.227 1 97.5 27 GLU B N 1
ATOM 1329 C CA . GLU B 1 27 ? 1.636 -17.75 -15.43 1 97.5 27 GLU B CA 1
ATOM 1330 C C . GLU B 1 27 ? 0.892 -17.844 -14.102 1 97.5 27 GLU B C 1
ATOM 1332 O O . GLU B 1 27 ? -0.187 -17.266 -13.945 1 97.5 27 GLU B O 1
ATOM 1337 N N . ALA B 1 28 ? 1.461 -18.578 -13.203 1 97.69 28 ALA B N 1
ATOM 1338 C CA . ALA B 1 28 ? 0.85 -18.688 -11.883 1 97.69 28 ALA B CA 1
ATOM 1339 C C . ALA B 1 28 ? 0.761 -17.328 -11.203 1 97.69 28 ALA B C 1
ATOM 1341 O O . ALA B 1 28 ? -0.241 -17.016 -10.555 1 97.69 28 ALA B O 1
ATOM 1342 N N . TYR B 1 29 ? 1.812 -16.531 -11.367 1 98 29 TYR B N 1
ATOM 1343 C CA . TYR B 1 29 ? 1.835 -15.188 -10.797 1 98 29 TYR B CA 1
ATOM 1344 C C . TYR B 1 29 ? 0.723 -14.32 -11.383 1 98 29 TYR B C 1
ATOM 1346 O O . TYR B 1 29 ? -0.034 -13.688 -10.648 1 98 29 TYR B O 1
ATOM 1354 N N . ALA B 1 30 ? 0.565 -14.352 -12.641 1 98.31 30 ALA B N 1
ATOM 1355 C CA . ALA B 1 30 ? -0.381 -13.508 -13.367 1 98.31 30 ALA B CA 1
ATOM 1356 C C . ALA B 1 30 ? -1.821 -13.867 -13.016 1 98.31 30 ALA B C 1
ATOM 1358 O O . ALA B 1 30 ? -2.697 -13 -12.992 1 98.31 30 ALA B O 1
ATOM 1359 N N . GLU B 1 31 ? -2.051 -15.07 -12.727 1 97.94 31 GLU B N 1
ATOM 1360 C CA . GLU B 1 31 ? -3.393 -15.523 -12.367 1 97.94 31 GLU B CA 1
ATOM 1361 C C . GLU B 1 31 ? -3.861 -14.891 -11.062 1 97.94 31 GLU B C 1
ATOM 1363 O O . GLU B 1 31 ? -5.066 -14.766 -10.828 1 97.94 31 GLU B O 1
ATOM 1368 N N . LEU B 1 32 ? -2.951 -14.484 -10.266 1 98.38 32 LEU B N 1
ATOM 1369 C CA . LEU B 1 32 ? -3.277 -13.938 -8.953 1 98.38 32 LEU B CA 1
ATOM 1370 C C . LEU B 1 32 ? -3.256 -12.414 -8.977 1 98.38 32 LEU B C 1
ATOM 1372 O O . LEU B 1 32 ? -3.49 -11.773 -7.953 1 98.38 32 LEU B O 1
ATOM 1376 N N . CYS B 1 33 ? -2.961 -11.852 -10.125 1 98.38 33 CYS B N 1
ATOM 1377 C CA . CYS B 1 33 ? -2.803 -10.398 -10.211 1 98.38 33 CYS B CA 1
ATOM 1378 C C . CYS B 1 33 ? -3.785 -9.797 -11.203 1 98.38 33 CYS B C 1
ATOM 1380 O O . CYS B 1 33 ? -4.066 -10.398 -12.242 1 98.38 33 CYS B O 1
ATOM 1382 N N . CYS B 1 34 ? -4.25 -8.586 -10.828 1 97.25 34 CYS B N 1
ATOM 1383 C CA . CYS B 1 34 ? -4.988 -7.781 -11.797 1 97.25 34 CYS B CA 1
ATOM 1384 C C . CYS B 1 34 ? -4.113 -7.434 -13 1 97.25 34 CYS B C 1
ATOM 1386 O O . CYS B 1 34 ? -2.932 -7.113 -12.836 1 97.25 34 CYS B O 1
ATOM 1388 N N . GLY B 1 35 ? -4.688 -7.488 -14.188 1 96.62 35 GLY B N 1
ATOM 1389 C CA . GLY B 1 35 ? -3.947 -7.137 -15.391 1 96.62 35 GLY B CA 1
ATOM 1390 C C . GLY B 1 35 ? -3.404 -5.723 -15.367 1 96.62 35 GLY B C 1
ATOM 1391 O O . GLY B 1 35 ? -2.363 -5.438 -15.961 1 96.62 35 GLY B O 1
ATOM 1392 N N . ARG B 1 36 ? -4.105 -4.824 -14.648 1 96.38 36 ARG B N 1
ATOM 1393 C CA . ARG B 1 36 ? -3.701 -3.426 -14.531 1 96.38 36 ARG B CA 1
ATOM 1394 C C . ARG B 1 36 ? -3.129 -3.137 -13.148 1 96.38 36 ARG B C 1
ATOM 1396 O O . ARG B 1 36 ? -3.326 -2.049 -12.609 1 96.38 36 ARG B O 1
ATOM 1403 N N . MET B 1 37 ? -2.533 -4.113 -12.578 1 97.44 37 MET B N 1
ATOM 1404 C CA . MET B 1 37 ? -1.983 -3.926 -11.242 1 97.44 37 MET B CA 1
ATOM 1405 C C . MET B 1 37 ? -1.042 -2.727 -11.203 1 97.44 37 MET B C 1
ATOM 1407 O O . MET B 1 37 ? -0.212 -2.555 -12.094 1 97.44 37 MET B O 1
ATOM 1411 N N . SER B 1 38 ? -1.19 -1.892 -10.211 1 98.62 38 SER B N 1
ATOM 1412 C CA . SER B 1 38 ? -0.292 -0.76 -10 1 98.62 38 SER B CA 1
ATOM 1413 C C . SER B 1 38 ? 0.792 -1.097 -8.984 1 98.62 38 SER B C 1
ATOM 1415 O O . SER B 1 38 ? 0.608 -1.975 -8.133 1 98.62 38 SER B O 1
ATOM 1417 N N . CYS B 1 39 ? 1.922 -0.354 -9.148 1 98.56 39 CYS B N 1
ATOM 1418 C CA . CYS B 1 39 ? 2.959 -0.696 -8.18 1 98.56 39 CYS B CA 1
ATOM 1419 C C . CYS B 1 39 ? 3.953 0.448 -8.023 1 98.56 39 CYS B C 1
ATOM 1421 O O . CYS B 1 39 ? 4.152 1.24 -8.945 1 98.56 39 CYS B O 1
ATOM 1423 N N . PHE B 1 40 ? 4.461 0.57 -6.852 1 98.62 40 PHE B N 1
ATOM 1424 C CA . PHE B 1 40 ? 5.727 1.222 -6.539 1 98.62 40 PHE B CA 1
ATOM 1425 C C . PHE B 1 40 ? 6.785 0.194 -6.16 1 98.62 40 PHE B C 1
ATOM 1427 O O . PHE B 1 40 ? 6.582 -0.605 -5.242 1 98.62 40 PHE B O 1
ATOM 1434 N N . GLU B 1 41 ? 7.871 0.225 -6.766 1 97.31 41 GLU B N 1
ATOM 1435 C CA . GLU B 1 41 ? 9.008 -0.639 -6.465 1 97.31 41 GLU B CA 1
ATOM 1436 C C . GLU B 1 41 ? 10.32 0.008 -6.898 1 97.31 41 GLU B C 1
ATOM 1438 O O . GLU B 1 41 ? 10.328 0.896 -7.754 1 97.31 41 GLU B O 1
ATOM 1443 N N . PRO B 1 42 ? 11.391 -0.421 -6.297 1 96 42 PRO B N 1
ATOM 1444 C CA . PRO B 1 42 ? 12.672 0.196 -6.637 1 96 42 PRO B CA 1
ATOM 1445 C C . PRO B 1 42 ? 12.961 0.173 -8.133 1 96 42 PRO B C 1
ATOM 1447 O O . PRO B 1 42 ? 13.492 1.146 -8.68 1 96 42 PRO B O 1
ATOM 1450 N N . GLU B 1 43 ? 12.594 -0.86 -8.789 1 94.38 43 GLU B N 1
ATOM 1451 C CA . GLU B 1 43 ? 12.867 -1.031 -10.211 1 94.38 43 GLU B CA 1
ATOM 1452 C C . GLU B 1 43 ? 12.109 -0.007 -11.047 1 94.38 43 GLU B C 1
ATOM 1454 O O . GLU B 1 43 ? 12.445 0.232 -12.203 1 94.38 43 GLU B O 1
ATOM 1459 N N . ALA B 1 44 ? 11.055 0.599 -10.484 1 95.88 44 ALA B N 1
ATOM 1460 C CA . ALA B 1 44 ? 10.219 1.549 -11.219 1 95.88 44 ALA B CA 1
ATOM 1461 C C . ALA B 1 44 ? 10.812 2.953 -11.164 1 95.88 44 ALA B C 1
ATOM 1463 O O . ALA B 1 44 ? 10.25 3.895 -11.727 1 95.88 44 ALA B O 1
ATOM 1464 N N . ARG B 1 45 ? 11.867 3.158 -10.453 1 94.25 45 ARG B N 1
ATOM 1465 C CA . ARG B 1 45 ? 12.664 4.379 -10.422 1 94.25 45 ARG B CA 1
ATOM 1466 C C . ARG B 1 45 ? 11.805 5.59 -10.078 1 94.25 45 ARG B C 1
ATOM 1468 O O . ARG B 1 45 ? 11.859 6.617 -10.758 1 94.25 45 ARG B O 1
ATOM 1475 N N . GLY B 1 46 ? 10.961 5.402 -9.094 1 93.88 46 GLY B N 1
ATOM 1476 C CA . GLY B 1 46 ? 10.219 6.531 -8.555 1 93.88 46 GLY B CA 1
ATOM 1477 C C . GLY B 1 46 ? 8.906 6.773 -9.266 1 93.88 46 GLY B C 1
ATOM 1478 O O . GLY B 1 46 ? 8.203 7.746 -8.977 1 93.88 46 GLY B O 1
ATOM 1479 N N . ASN B 1 47 ? 8.547 5.891 -10.164 1 96 47 ASN B N 1
ATOM 1480 C CA . ASN B 1 47 ? 7.316 6.078 -10.922 1 96 47 ASN B CA 1
ATOM 1481 C C . ASN B 1 47 ? 6.246 5.07 -10.508 1 96 47 ASN B C 1
ATOM 1483 O O . ASN B 1 47 ? 6.562 3.932 -10.156 1 96 47 ASN B O 1
ATOM 1487 N N . LEU B 1 48 ? 5.027 5.551 -10.5 1 98 48 LEU B N 1
ATOM 1488 C CA . LEU B 1 48 ? 3.896 4.637 -10.414 1 98 48 LEU B CA 1
ATOM 1489 C C . LEU B 1 48 ? 3.686 3.908 -11.734 1 98 48 LEU B C 1
ATOM 1491 O O . LEU B 1 48 ? 3.451 4.543 -12.766 1 98 48 LEU B O 1
ATOM 1495 N N . VAL B 1 49 ? 3.738 2.613 -11.711 1 97.44 49 VAL B N 1
ATOM 1496 C CA . VAL B 1 49 ? 3.596 1.814 -12.922 1 97.44 49 VAL B CA 1
ATOM 1497 C C . VAL B 1 49 ? 2.301 1.01 -12.859 1 97.44 49 VAL B C 1
ATOM 1499 O O . VAL B 1 49 ? 1.904 0.537 -11.797 1 97.44 49 VAL B O 1
ATOM 1502 N N . GLU B 1 50 ? 1.663 0.9 -14.016 1 97.38 50 GLU B N 1
ATOM 1503 C CA . GLU B 1 50 ? 0.481 0.054 -14.141 1 97.38 50 GLU B CA 1
ATOM 1504 C C . GLU B 1 50 ? 0.674 -1.01 -15.219 1 97.38 50 GLU B C 1
ATOM 1506 O O . GLU B 1 50 ? 1.21 -0.723 -16.297 1 97.38 50 GLU B O 1
ATOM 1511 N N . GLY B 1 51 ? 0.322 -2.271 -14.867 1 97.06 51 GLY B N 1
ATOM 1512 C CA . GLY B 1 51 ? 0.305 -3.342 -15.852 1 97.06 51 GLY B CA 1
ATOM 1513 C C . GLY B 1 51 ? 1.299 -4.445 -15.547 1 97.06 51 GLY B C 1
ATOM 1514 O O . GLY B 1 51 ? 2.381 -4.188 -15.016 1 97.06 51 GLY B O 1
ATOM 1515 N N . LEU B 1 52 ? 1.016 -5.617 -15.945 1 97.38 52 LEU B N 1
ATOM 1516 C CA . LEU B 1 52 ? 1.784 -6.812 -15.617 1 97.38 52 LEU B CA 1
ATOM 1517 C C . LEU B 1 52 ? 3.016 -6.926 -16.516 1 97.38 52 LEU B C 1
ATOM 1519 O O . LEU B 1 52 ? 3.979 -7.613 -16.172 1 97.38 52 LEU B O 1
ATOM 1523 N N . PRO B 1 53 ? 3.002 -6.316 -17.734 1 95.81 53 PRO B N 1
ATOM 1524 C CA . PRO B 1 53 ? 4.188 -6.461 -18.578 1 95.81 53 PRO B CA 1
ATOM 1525 C C . PRO B 1 53 ? 5.469 -6.016 -17.891 1 95.81 53 PRO B C 1
ATOM 1527 O O . PRO B 1 53 ? 6.543 -6.57 -18.141 1 95.81 53 PRO B O 1
ATOM 1530 N N . PHE B 1 54 ? 5.43 -5.043 -17.078 1 95.38 54 PHE B N 1
ATOM 1531 C CA . PHE B 1 54 ? 6.59 -4.59 -16.312 1 95.38 54 PHE B CA 1
ATOM 1532 C C . PHE B 1 54 ? 7.188 -5.734 -15.508 1 95.38 54 PHE B C 1
ATOM 1534 O O . PHE B 1 54 ? 8.398 -5.949 -15.531 1 95.38 54 PHE B O 1
ATOM 1541 N N . HIS B 1 55 ? 6.371 -6.535 -14.844 1 95 55 HIS B N 1
ATOM 1542 C CA . HIS B 1 55 ? 6.805 -7.656 -14.023 1 95 55 HIS B CA 1
ATOM 1543 C C . HIS B 1 55 ? 7.195 -8.852 -14.883 1 95 55 HIS B C 1
ATOM 1545 O O . HIS B 1 55 ? 8.133 -9.586 -14.555 1 95 55 HIS B O 1
ATOM 1551 N N . GLU B 1 56 ? 6.469 -8.945 -15.945 1 95.69 56 GLU B N 1
ATOM 1552 C CA . GLU B 1 56 ? 6.723 -10.086 -16.812 1 95.69 56 GLU B CA 1
ATOM 1553 C C . GLU B 1 56 ? 8.18 -10.109 -17.281 1 95.69 56 GLU B C 1
ATOM 1555 O O . GLU B 1 56 ? 8.781 -11.18 -17.391 1 95.69 56 GLU B O 1
ATOM 1560 N N . THR B 1 57 ? 8.742 -8.992 -17.5 1 93.81 57 THR B N 1
ATOM 1561 C CA . THR B 1 57 ? 10.109 -8.906 -18 1 93.81 57 THR B CA 1
ATOM 1562 C C . THR B 1 57 ? 11.094 -9.492 -16.984 1 93.81 57 THR B C 1
ATOM 1564 O O . THR B 1 57 ? 12.102 -10.086 -17.375 1 93.81 57 THR B O 1
ATOM 1567 N N . TYR B 1 58 ? 10.797 -9.438 -15.75 1 89.88 58 TYR B N 1
ATOM 1568 C CA . TYR B 1 58 ? 11.688 -9.945 -14.719 1 89.88 58 TYR B CA 1
ATOM 1569 C C . TYR B 1 58 ? 11.578 -11.461 -14.594 1 89.88 58 TYR B C 1
ATOM 1571 O O . TYR B 1 58 ? 12.5 -12.125 -14.109 1 89.88 58 TYR B O 1
ATOM 1579 N N . PHE B 1 59 ? 10.469 -12 -15.016 1 91.25 59 PHE B N 1
ATOM 1580 C CA . PHE B 1 59 ? 10.312 -13.453 -15.047 1 91.25 59 PHE B CA 1
ATOM 1581 C C . PHE B 1 59 ? 11.031 -14.047 -16.25 1 91.25 59 PHE B C 1
ATOM 1583 O O . PHE B 1 59 ? 11.672 -15.094 -16.141 1 91.25 59 PHE B O 1
ATOM 1590 N N . LYS B 1 60 ? 10.977 -13.445 -17.297 1 88.56 60 LYS B N 1
ATOM 1591 C CA . LYS B 1 60 ? 11.445 -13.984 -18.578 1 88.56 60 LYS B CA 1
ATOM 1592 C C . LYS B 1 60 ? 12.953 -13.828 -18.719 1 88.56 60 LYS B C 1
ATOM 1594 O O . LYS B 1 60 ? 13.609 -14.641 -19.375 1 88.56 60 LYS B O 1
ATOM 1599 N N . HIS B 1 61 ? 13.492 -12.773 -18.078 1 85.38 61 HIS B N 1
ATOM 1600 C CA . HIS B 1 61 ? 14.906 -12.492 -18.297 1 85.38 61 HIS B CA 1
ATOM 1601 C C . HIS B 1 61 ? 15.711 -12.68 -17.016 1 85.38 61 HIS B C 1
ATOM 1603 O O . HIS B 1 61 ? 16.641 -11.922 -16.734 1 85.38 61 HIS B O 1
ATOM 1609 N N . ARG B 1 62 ? 15.359 -13.625 -16.344 1 76.12 62 ARG B N 1
ATOM 1610 C CA . ARG B 1 62 ? 16.125 -14 -15.156 1 76.12 62 ARG B CA 1
ATOM 1611 C C . ARG B 1 62 ? 17.547 -14.406 -15.516 1 76.12 62 ARG B C 1
ATOM 1613 O O . ARG B 1 62 ? 17.75 -15.141 -16.484 1 76.12 62 ARG B O 1
ATOM 1620 N N . ALA B 1 63 ? 18.453 -13.68 -14.914 1 64.25 63 ALA B N 1
ATOM 1621 C CA . ALA B 1 63 ? 19.859 -13.953 -15.258 1 64.25 63 ALA B CA 1
ATOM 1622 C C . ALA B 1 63 ? 20.219 -15.398 -14.938 1 64.25 63 ALA B C 1
ATOM 1624 O O . ALA B 1 63 ? 19.828 -15.93 -13.906 1 64.25 63 ALA B O 1
ATOM 1625 N N . ALA B 1 64 ? 20.875 -15.953 -15.922 1 63.75 64 ALA B N 1
ATOM 1626 C CA . ALA B 1 64 ? 21.516 -17.25 -15.711 1 63.75 64 ALA B CA 1
ATOM 1627 C C . ALA B 1 64 ? 22.625 -17.141 -14.664 1 63.75 64 ALA B C 1
ATOM 1629 O O . ALA B 1 64 ? 23.406 -16.188 -14.664 1 63.75 64 ALA B O 1
ATOM 1630 N N . GLY B 1 65 ? 22.5 -18 -13.633 1 65.5 65 GLY B N 1
ATOM 1631 C CA . GLY B 1 65 ? 23.531 -18 -12.617 1 65.5 65 GLY B CA 1
ATOM 1632 C C . GLY B 1 65 ? 23.266 -17.031 -11.484 1 65.5 65 GLY B C 1
ATOM 1633 O O . GLY B 1 65 ? 24.125 -16.797 -10.633 1 65.5 65 GLY B O 1
ATOM 1634 N N . GLY B 1 66 ? 22.188 -16.312 -11.656 1 70.25 66 GLY B N 1
ATOM 1635 C CA . GLY B 1 66 ? 21.844 -15.43 -10.547 1 70.25 66 GLY B CA 1
ATOM 1636 C C . GLY B 1 66 ? 21.391 -16.172 -9.305 1 70.25 66 GLY B C 1
ATOM 1637 O O . GLY B 1 66 ? 21.312 -17.406 -9.312 1 70.25 66 GLY B O 1
ATOM 1638 N N . ALA B 1 67 ? 21.422 -15.508 -8.234 1 74.81 67 ALA B N 1
ATOM 1639 C CA . ALA B 1 67 ? 20.969 -16.109 -6.98 1 74.81 67 ALA B CA 1
ATOM 1640 C C . ALA B 1 67 ? 19.609 -16.766 -7.141 1 74.81 67 ALA B C 1
ATOM 1642 O O . ALA B 1 67 ? 18.75 -16.266 -7.852 1 74.81 67 ALA B O 1
ATOM 1643 N N . THR B 1 68 ? 19.578 -18 -6.672 1 80.12 68 THR B N 1
ATOM 1644 C CA . THR B 1 68 ? 18.328 -18.734 -6.691 1 80.12 68 THR B CA 1
ATOM 1645 C C . THR B 1 68 ? 17.594 -18.594 -5.359 1 80.12 68 THR B C 1
ATOM 1647 O O . THR B 1 68 ? 18.188 -18.781 -4.297 1 80.12 68 THR B O 1
ATOM 1650 N N . ALA B 1 69 ? 16.359 -18.266 -5.488 1 82.81 69 ALA B N 1
ATOM 1651 C CA . ALA B 1 69 ? 15.562 -18.188 -4.266 1 82.81 69 ALA B CA 1
ATOM 1652 C C . ALA B 1 69 ? 15.234 -19.578 -3.725 1 82.81 69 ALA B C 1
ATOM 1654 O O . ALA B 1 69 ? 14.773 -20.438 -4.469 1 82.81 69 ALA B O 1
ATOM 1655 N N . LEU B 1 70 ? 15.586 -19.719 -2.455 1 86.19 70 LEU B N 1
ATOM 1656 C CA . LEU B 1 70 ? 15.328 -20.984 -1.789 1 86.19 70 LEU B CA 1
ATOM 1657 C C . LEU B 1 70 ? 14.008 -20.953 -1.034 1 86.19 70 LEU B C 1
ATOM 1659 O O . LEU B 1 70 ? 13.266 -21.938 -1.03 1 86.19 70 LEU B O 1
ATOM 1663 N N . LEU B 1 71 ? 13.797 -19.844 -0.375 1 93.31 71 LEU B N 1
ATOM 1664 C CA . LEU B 1 71 ? 12.609 -19.734 0.474 1 93.31 71 LEU B CA 1
ATOM 1665 C C . LEU B 1 71 ? 12.156 -18.281 0.594 1 93.31 71 LEU B C 1
ATOM 1667 O O . LEU B 1 71 ? 12.977 -17.391 0.769 1 93.31 71 LEU B O 1
ATOM 1671 N N . ASN B 1 72 ? 10.852 -18.109 0.4 1 95.94 72 ASN B N 1
ATOM 1672 C CA . ASN B 1 72 ? 10.195 -16.844 0.709 1 95.94 72 ASN B CA 1
ATOM 1673 C C . ASN B 1 72 ? 9.406 -16.938 2.014 1 95.94 72 ASN B C 1
ATOM 1675 O O . ASN B 1 72 ? 8.523 -17.781 2.158 1 95.94 72 ASN B O 1
ATOM 1679 N N . THR B 1 73 ? 9.703 -16.047 2.918 1 96.81 73 THR B N 1
ATOM 1680 C CA . THR B 1 73 ? 9.023 -16.016 4.207 1 96.81 73 THR B CA 1
ATOM 1681 C C . THR B 1 73 ? 8.391 -14.648 4.453 1 96.81 73 THR B C 1
ATOM 1683 O O . THR B 1 73 ? 9.055 -13.625 4.297 1 96.81 73 THR B O 1
ATOM 1686 N N . MET B 1 74 ? 7.145 -14.656 4.707 1 97.62 74 MET B N 1
ATOM 1687 C CA . MET B 1 74 ? 6.512 -13.438 5.203 1 97.62 74 MET B CA 1
ATOM 1688 C C . MET B 1 74 ? 6.699 -13.305 6.711 1 97.62 74 MET B C 1
ATOM 1690 O O . MET B 1 74 ? 6.102 -14.055 7.484 1 97.62 74 MET B O 1
ATOM 1694 N N . SER B 1 75 ? 7.492 -12.344 7.113 1 96.06 75 SER B N 1
ATOM 1695 C CA . SER B 1 75 ? 7.707 -12.133 8.539 1 96.06 75 SER B CA 1
ATOM 1696 C C . SER B 1 75 ? 6.539 -11.383 9.172 1 96.06 75 SER B C 1
ATOM 1698 O O . SER B 1 75 ? 6.293 -10.219 8.852 1 96.06 75 SER B O 1
ATOM 1700 N N . ARG B 1 76 ? 5.684 -12.031 10.047 1 93.5 76 ARG B N 1
ATOM 1701 C CA . ARG B 1 76 ? 4.57 -11.5 10.836 1 93.5 76 ARG B CA 1
ATOM 1702 C C . ARG B 1 76 ? 3.633 -10.672 9.969 1 93.5 76 ARG B C 1
ATOM 1704 O O . ARG B 1 76 ? 3.402 -9.492 10.25 1 93.5 76 ARG B O 1
ATOM 1711 N N . PRO B 1 77 ? 3.068 -11.336 8.992 1 98.25 77 PRO B N 1
ATOM 1712 C CA . PRO B 1 77 ? 2.154 -10.617 8.102 1 98.25 77 PRO B CA 1
ATOM 1713 C C . PRO B 1 77 ? 0.903 -10.117 8.828 1 98.25 77 PRO B C 1
ATOM 1715 O O . PRO B 1 77 ? 0.4 -10.789 9.727 1 98.25 77 PRO B O 1
ATOM 1718 N N . LEU B 1 78 ? 0.448 -8.953 8.5 1 98.38 78 LEU B N 1
ATOM 1719 C CA . LEU B 1 78 ? -0.827 -8.398 8.938 1 98.38 78 LEU B CA 1
ATOM 1720 C C . LEU B 1 78 ? -1.838 -8.383 7.797 1 98.38 78 LEU B C 1
ATOM 1722 O O . LEU B 1 78 ? -1.552 -7.867 6.715 1 98.38 78 LEU B O 1
ATOM 1726 N N . VAL B 1 79 ? -2.945 -9 8.055 1 98.38 79 VAL B N 1
ATOM 1727 C CA . VAL B 1 79 ? -4.055 -8.977 7.105 1 98.38 79 VAL B CA 1
ATOM 1728 C C . VAL B 1 79 ? -5.156 -8.055 7.625 1 98.38 79 VAL B C 1
ATOM 1730 O O . VAL B 1 79 ? -5.754 -8.32 8.672 1 98.38 79 VAL B O 1
ATOM 1733 N N . GLN B 1 80 ? -5.43 -7 6.926 1 98 80 GLN B N 1
ATOM 1734 C CA . GLN B 1 80 ? -6.543 -6.109 7.238 1 98 80 GLN B CA 1
ATOM 1735 C C . GLN B 1 80 ? -7.656 -6.234 6.207 1 98 80 GLN B C 1
ATOM 1737 O O . GLN B 1 80 ? -7.461 -5.918 5.031 1 98 80 GLN B O 1
ATOM 1742 N N . LEU B 1 81 ? -8.758 -6.664 6.691 1 97.62 81 LEU B N 1
ATOM 1743 C CA . LEU B 1 81 ? -9.914 -6.777 5.809 1 97.62 81 LEU B CA 1
ATOM 1744 C C . LEU B 1 81 ? -10.617 -5.434 5.652 1 97.62 81 LEU B C 1
ATOM 1746 O O . LEU B 1 81 ? -10.672 -4.645 6.594 1 97.62 81 LEU B O 1
ATOM 1750 N N . LEU B 1 82 ? -11.133 -5.191 4.477 1 97.56 82 LEU B N 1
ATOM 1751 C CA . LEU B 1 82 ? -11.867 -3.967 4.176 1 97.56 82 LEU B CA 1
ATOM 1752 C C . LEU B 1 82 ? -13.32 -4.273 3.834 1 97.56 82 LEU B C 1
ATOM 1754 O O . LEU B 1 82 ? -13.602 -5.227 3.107 1 97.56 82 LEU B O 1
ATOM 1758 N N . GLY B 1 83 ? -14.18 -3.41 4.309 1 94 83 GLY B N 1
ATOM 1759 C CA . GLY B 1 83 ? -15.594 -3.549 3.992 1 94 83 GLY B CA 1
ATOM 1760 C C . GLY B 1 83 ? -16.297 -4.574 4.859 1 94 83 GLY B C 1
ATOM 1761 O O . GLY B 1 83 ? -17.297 -5.168 4.438 1 94 83 GLY B O 1
ATOM 1762 N N . GLY B 1 84 ? -15.734 -4.891 5.938 1 91.62 84 GLY B N 1
ATOM 1763 C CA . GLY B 1 84 ? -16.344 -5.832 6.855 1 91.62 84 GLY B CA 1
ATOM 1764 C C . GLY B 1 84 ? -15.453 -7.004 7.199 1 91.62 84 GLY B C 1
ATOM 1765 O O . GLY B 1 84 ? -14.266 -7.012 6.852 1 91.62 84 GLY B O 1
ATOM 1766 N N . GLU B 1 85 ? -16.031 -7.91 7.957 1 89.94 85 GLU B N 1
ATOM 1767 C CA . GLU B 1 85 ? -15.305 -9.117 8.359 1 89.94 85 GLU B CA 1
ATOM 1768 C C . GLU B 1 85 ? -15.875 -10.352 7.66 1 89.94 85 GLU B C 1
ATOM 1770 O O . GLU B 1 85 ? -16.984 -10.312 7.121 1 89.94 85 GLU B O 1
ATOM 1775 N N . GLY B 1 86 ? -15.078 -11.367 7.562 1 86.62 86 GLY B N 1
ATOM 1776 C CA . GLY B 1 86 ? -15.531 -12.617 6.973 1 86.62 86 GLY B CA 1
ATOM 1777 C C . GLY B 1 86 ? -16.031 -12.461 5.551 1 86.62 86 GLY B C 1
ATOM 1778 O O . GLY B 1 86 ? -15.352 -11.891 4.703 1 86.62 86 GLY B O 1
ATOM 1779 N N . ASP B 1 87 ? -17.297 -12.812 5.305 1 86.31 87 ASP B N 1
ATOM 1780 C CA . ASP B 1 87 ? -17.891 -12.867 3.971 1 86.31 87 ASP B CA 1
ATOM 1781 C C . ASP B 1 87 ? -18.203 -11.461 3.451 1 86.31 87 ASP B C 1
ATOM 1783 O O . ASP B 1 87 ? -18.359 -11.266 2.246 1 86.31 87 ASP B O 1
ATOM 1787 N N . ALA B 1 88 ? -18.234 -10.57 4.309 1 91.06 88 ALA B N 1
ATOM 1788 C CA . ALA B 1 88 ? -18.594 -9.211 3.898 1 91.06 88 ALA B CA 1
ATOM 1789 C C . ALA B 1 88 ? -17.391 -8.477 3.32 1 91.06 88 ALA B C 1
ATOM 1791 O O . ALA B 1 88 ? -17.547 -7.473 2.617 1 91.06 88 ALA B O 1
ATOM 1792 N N . ALA B 1 89 ? -16.188 -8.969 3.613 1 95.38 89 ALA B N 1
ATOM 1793 C CA . ALA B 1 89 ? -14.977 -8.289 3.166 1 95.38 89 ALA B CA 1
ATOM 1794 C C . ALA B 1 89 ? -14.867 -8.312 1.644 1 95.38 89 ALA B C 1
ATOM 1796 O O . ALA B 1 89 ? -15.109 -9.344 1.012 1 95.38 89 ALA B O 1
ATOM 1797 N N . VAL B 1 90 ? -14.461 -7.129 1.1 1 95.06 90 VAL B N 1
ATOM 1798 C CA . VAL B 1 90 ? -14.344 -7.059 -0.354 1 95.06 90 VAL B CA 1
ATOM 1799 C C . VAL B 1 90 ? -12.938 -6.605 -0.737 1 95.06 90 VAL B C 1
ATOM 1801 O O . VAL B 1 90 ? -12.578 -6.602 -1.918 1 95.06 90 VAL B O 1
ATOM 1804 N N . GLY B 1 91 ? -12.172 -6.176 0.173 1 97.69 91 GLY B N 1
ATOM 1805 C CA . GLY B 1 91 ? -10.773 -5.832 0.009 1 97.69 91 GLY B CA 1
ATOM 1806 C C . GLY B 1 91 ? -9.906 -6.273 1.175 1 97.69 91 GLY B C 1
ATOM 1807 O O . GLY B 1 91 ? -10.422 -6.621 2.238 1 97.69 91 GLY B O 1
ATOM 1808 N N . ALA B 1 92 ? -8.656 -6.297 0.973 1 98.56 92 ALA B N 1
ATOM 1809 C CA . ALA B 1 92 ? -7.703 -6.617 2.035 1 98.56 92 ALA B CA 1
ATOM 1810 C C . ALA B 1 92 ? -6.344 -5.98 1.761 1 98.56 92 ALA B C 1
ATOM 1812 O O . ALA B 1 92 ? -5.91 -5.895 0.609 1 98.56 92 ALA B O 1
ATOM 1813 N N . VAL B 1 93 ? -5.73 -5.52 2.768 1 98.75 93 VAL B N 1
ATOM 1814 C CA . VAL B 1 93 ? -4.324 -5.133 2.738 1 98.75 93 VAL B CA 1
ATOM 1815 C C . VAL B 1 93 ? -3.484 -6.191 3.449 1 98.75 93 VAL B C 1
ATOM 1817 O O . VAL B 1 93 ? -3.77 -6.555 4.594 1 98.75 93 VAL B O 1
ATOM 1820 N N . ILE B 1 94 ? -2.539 -6.684 2.803 1 98.88 94 ILE B N 1
ATOM 1821 C CA . ILE B 1 94 ? -1.559 -7.578 3.408 1 98.88 94 ILE B CA 1
ATOM 1822 C C . ILE B 1 94 ? -0.195 -6.891 3.453 1 98.88 94 ILE B C 1
ATOM 1824 O O . ILE B 1 94 ? 0.355 -6.52 2.416 1 98.88 94 ILE B O 1
ATOM 1828 N N . SER B 1 95 ? 0.321 -6.723 4.605 1 98.81 95 SER B N 1
ATOM 1829 C CA . SER B 1 95 ? 1.609 -6.07 4.805 1 98.81 95 SER B CA 1
ATOM 1830 C C . SER B 1 95 ? 2.564 -6.961 5.594 1 98.81 95 SER B C 1
ATOM 1832 O O . SER B 1 95 ? 2.162 -7.605 6.562 1 98.81 95 SER B O 1
ATOM 1834 N N . TYR B 1 96 ? 3.768 -6.961 5.152 1 98.69 96 TYR B N 1
ATOM 1835 C CA . TYR B 1 96 ? 4.766 -7.828 5.773 1 98.69 96 TYR B CA 1
ATOM 1836 C C . TYR B 1 96 ? 6.172 -7.449 5.324 1 98.69 96 TYR B C 1
ATOM 1838 O O . TYR B 1 96 ? 6.344 -6.738 4.332 1 98.69 96 TYR B O 1
ATOM 1846 N N . VAL B 1 97 ? 7.133 -7.848 6.102 1 98.31 97 VAL B N 1
ATOM 1847 C CA . VAL B 1 97 ? 8.516 -7.887 5.629 1 98.31 97 VAL B CA 1
ATOM 1848 C C . VAL B 1 97 ? 8.797 -9.234 4.965 1 98.31 97 VAL B C 1
ATOM 1850 O O . VAL B 1 97 ? 8.586 -10.289 5.57 1 98.31 97 VAL B O 1
ATOM 1853 N N . ARG B 1 98 ? 9.195 -9.172 3.77 1 97.94 98 ARG B N 1
ATOM 1854 C CA . ARG B 1 98 ? 9.539 -10.383 3.035 1 97.94 98 ARG B CA 1
ATOM 1855 C C . ARG B 1 98 ? 11.016 -10.734 3.209 1 97.94 98 ARG B C 1
ATOM 1857 O O . ARG B 1 98 ? 11.883 -9.914 2.924 1 97.94 98 ARG B O 1
ATOM 1864 N N . LEU B 1 99 ? 11.258 -11.93 3.66 1 96.5 99 LEU B N 1
ATOM 1865 C CA . LEU B 1 99 ? 12.609 -12.484 3.705 1 96.5 99 LEU B CA 1
ATOM 1866 C C . LEU B 1 99 ? 12.82 -13.492 2.582 1 96.5 99 LEU B C 1
ATOM 1868 O O . LEU B 1 99 ? 12 -14.391 2.387 1 96.5 99 LEU B O 1
ATOM 1872 N N . VAL B 1 100 ? 13.82 -13.258 1.863 1 94.38 100 VAL B N 1
ATOM 1873 C CA . VAL B 1 100 ? 14.172 -14.203 0.812 1 94.38 100 VAL B CA 1
ATOM 1874 C C . VAL B 1 100 ? 15.555 -14.797 1.083 1 94.38 100 VAL B C 1
ATOM 1876 O O . VAL B 1 100 ? 16.547 -14.062 1.166 1 94.38 100 VAL B O 1
ATOM 1879 N N . GLN B 1 101 ? 15.602 -16.062 1.255 1 94.38 101 GLN B N 1
ATOM 1880 C CA . GLN B 1 101 ? 16.859 -16.781 1.345 1 94.38 101 GLN B CA 1
ATOM 1881 C C . GLN B 1 101 ? 17.312 -17.281 -0.027 1 94.38 101 GLN B C 1
ATOM 1883 O O . GLN B 1 101 ? 16.547 -17.906 -0.753 1 94.38 101 GLN B O 1
ATOM 1888 N N . VAL B 1 102 ? 18.531 -16.922 -0.307 1 91.06 102 VAL B N 1
ATOM 1889 C CA . VAL B 1 102 ? 19.047 -17.25 -1.631 1 91.06 102 VAL B CA 1
ATOM 1890 C C . VAL B 1 102 ? 20.375 -18 -1.496 1 91.06 102 VAL B C 1
ATOM 1892 O O . VAL B 1 102 ? 20.984 -18 -0.427 1 91.06 102 VAL B O 1
ATOM 1895 N N . LYS B 1 103 ? 20.656 -18.672 -2.512 1 88 103 LYS B N 1
ATOM 1896 C CA . LYS B 1 103 ? 21.969 -19.25 -2.732 1 88 103 LYS B CA 1
ATOM 1897 C C . LYS B 1 103 ? 22.641 -18.656 -3.971 1 88 103 LYS B C 1
ATOM 1899 O O . LYS B 1 103 ? 22.016 -18.547 -5.027 1 88 103 LYS B O 1
ATOM 1904 N N . ASP B 1 104 ? 23.797 -18.172 -3.623 1 79.19 104 ASP B N 1
ATOM 1905 C CA . ASP B 1 104 ? 24.469 -17.609 -4.789 1 79.19 104 ASP B CA 1
ATOM 1906 C C . ASP B 1 104 ? 25.141 -18.688 -5.617 1 79.19 104 ASP B C 1
ATOM 1908 O O . ASP B 1 104 ? 24.969 -19.891 -5.344 1 79.19 104 ASP B O 1
ATOM 1912 N N . ALA B 1 105 ? 25.875 -18.156 -6.672 1 78.19 105 ALA B N 1
ATOM 1913 C CA . ALA B 1 105 ? 26.516 -19.078 -7.605 1 78.19 105 ALA B CA 1
ATOM 1914 C C . ALA B 1 105 ? 27.578 -19.922 -6.906 1 78.19 105 ALA B C 1
ATOM 1916 O O . ALA B 1 105 ? 27.859 -21.047 -7.312 1 78.19 105 ALA B O 1
ATOM 1917 N N . GLU B 1 106 ? 28.109 -19.438 -5.91 1 84.56 106 GLU B N 1
ATOM 1918 C CA . GLU B 1 106 ? 29.156 -20.156 -5.188 1 84.56 106 GLU B CA 1
ATOM 1919 C C . GLU B 1 106 ? 28.562 -21.016 -4.078 1 84.56 106 GLU B C 1
ATOM 1921 O O . GLU B 1 106 ? 29.297 -21.688 -3.348 1 84.56 106 GLU B O 1
ATOM 1926 N N . GLY B 1 107 ? 27.344 -20.969 -3.986 1 80.94 107 GLY B N 1
ATOM 1927 C CA . GLY B 1 107 ? 26.656 -21.797 -3.002 1 80.94 107 GLY B CA 1
ATOM 1928 C C . GLY B 1 107 ? 26.516 -21.109 -1.654 1 80.94 107 GLY B C 1
ATOM 1929 O O . GLY B 1 107 ? 26.062 -21.734 -0.688 1 80.94 107 GLY B O 1
ATOM 1930 N N . LYS B 1 108 ? 26.906 -19.844 -1.62 1 88.81 108 LYS B N 1
ATOM 1931 C CA . LYS B 1 108 ? 26.812 -19.109 -0.36 1 88.81 108 LYS B CA 1
ATOM 1932 C C . LYS B 1 108 ? 25.375 -18.641 -0.113 1 88.81 108 LYS B C 1
ATOM 1934 O O . LYS B 1 108 ? 24.719 -18.156 -1.026 1 88.81 108 LYS B O 1
ATOM 1939 N N . HIS B 1 109 ? 24.953 -18.891 1.174 1 90.38 109 HIS B N 1
ATOM 1940 C CA . HIS B 1 109 ? 23.609 -18.5 1.577 1 90.38 109 HIS B CA 1
ATOM 1941 C C . HIS B 1 109 ? 23.547 -17.031 1.961 1 90.38 109 HIS B C 1
ATOM 1943 O O . HIS B 1 109 ? 24.469 -16.5 2.568 1 90.38 109 HIS B O 1
ATOM 1949 N N . ALA B 1 110 ? 22.453 -16.359 1.442 1 90.94 110 ALA B N 1
ATOM 1950 C CA . ALA B 1 110 ? 22.203 -14.984 1.834 1 90.94 110 ALA B CA 1
ATOM 1951 C C . ALA B 1 110 ? 20.703 -14.734 2.033 1 90.94 110 ALA B C 1
ATOM 1953 O O . ALA B 1 110 ? 19.875 -15.477 1.51 1 90.94 110 ALA B O 1
ATOM 1954 N N . THR B 1 111 ? 20.438 -13.805 2.945 1 93.25 111 THR B N 1
ATOM 1955 C CA . THR B 1 111 ? 19.047 -13.406 3.162 1 93.25 111 THR B CA 1
ATOM 1956 C C . THR B 1 111 ? 18.859 -11.922 2.848 1 93.25 111 THR B C 1
ATOM 1958 O O . THR B 1 111 ? 19.656 -11.086 3.262 1 93.25 111 THR B O 1
ATOM 1961 N N . THR B 1 112 ? 17.875 -11.648 2.051 1 92.38 112 THR B N 1
ATOM 1962 C CA . THR B 1 112 ? 17.484 -10.273 1.777 1 92.38 112 THR B CA 1
ATOM 1963 C C . THR B 1 112 ? 16.109 -9.977 2.361 1 92.38 112 THR B C 1
ATOM 1965 O O . THR B 1 112 ? 15.328 -10.891 2.619 1 92.38 112 THR B O 1
ATOM 1968 N N . ALA B 1 113 ? 15.875 -8.664 2.691 1 95.69 113 ALA B N 1
ATOM 1969 C CA . ALA B 1 113 ? 14.609 -8.25 3.281 1 95.69 113 ALA B CA 1
ATOM 1970 C C . ALA B 1 113 ? 14 -7.078 2.52 1 95.69 113 ALA B C 1
ATOM 1972 O O . ALA B 1 113 ? 14.719 -6.16 2.111 1 95.69 113 ALA B O 1
ATOM 1973 N N . THR B 1 114 ? 12.695 -7.105 2.297 1 97.12 114 THR B N 1
ATOM 1974 C CA . THR B 1 114 ? 11.945 -5.992 1.728 1 97.12 114 THR B CA 1
ATOM 1975 C C . THR B 1 114 ? 10.633 -5.781 2.486 1 97.12 114 THR B C 1
ATOM 1977 O O . THR B 1 114 ? 10.102 -6.715 3.086 1 97.12 114 THR B O 1
ATOM 1980 N N . GLN B 1 115 ? 10.172 -4.523 2.545 1 98.56 115 GLN B N 1
ATOM 1981 C CA . GLN B 1 115 ? 8.836 -4.188 3.037 1 98.56 115 GLN B CA 1
ATOM 1982 C C . GLN B 1 115 ? 7.809 -4.242 1.916 1 98.56 115 GLN B C 1
ATOM 1984 O O . GLN B 1 115 ? 7.984 -3.615 0.87 1 98.56 115 GLN B O 1
ATOM 1989 N N . GLU B 1 116 ? 6.719 -4.98 2.195 1 98.75 116 GLU B N 1
ATOM 1990 C CA . GLU B 1 116 ? 5.75 -5.133 1.115 1 98.75 116 GLU B CA 1
ATOM 1991 C C . GLU B 1 116 ? 4.332 -4.863 1.606 1 98.75 116 GLU B C 1
ATOM 1993 O O . GLU B 1 116 ? 3.953 -5.293 2.699 1 98.75 116 GLU B O 1
ATOM 1998 N N . THR B 1 117 ? 3.637 -4.086 0.861 1 98.88 117 THR B N 1
ATOM 1999 C CA . THR B 1 117 ? 2.199 -3.857 0.964 1 98.88 117 THR B CA 1
ATOM 2000 C C . THR B 1 117 ? 1.487 -4.312 -0.306 1 98.88 117 THR B C 1
ATOM 2002 O O . THR B 1 117 ? 1.782 -3.824 -1.398 1 98.88 117 THR B O 1
ATOM 2005 N N . ARG B 1 118 ? 0.604 -5.223 -0.142 1 98.94 118 ARG B N 1
ATOM 2006 C CA . ARG B 1 118 ? -0.215 -5.684 -1.259 1 98.94 118 ARG B CA 1
ATOM 2007 C C . ARG B 1 118 ? -1.699 -5.504 -0.959 1 98.94 118 ARG B C 1
ATOM 2009 O O . ARG B 1 118 ? -2.156 -5.801 0.146 1 98.94 118 ARG B O 1
ATOM 2016 N N . VAL B 1 119 ? -2.428 -5 -1.947 1 98.94 119 VAL B N 1
ATOM 2017 C CA . VAL B 1 119 ? -3.869 -4.812 -1.81 1 98.94 119 VAL B CA 1
ATOM 2018 C C . VAL B 1 119 ? -4.605 -5.816 -2.693 1 98.94 119 VAL B C 1
ATOM 2020 O O . VAL B 1 119 ? -4.336 -5.91 -3.893 1 98.94 119 VAL B O 1
ATOM 2023 N N . TRP B 1 120 ? -5.469 -6.555 -2.061 1 98.81 120 TRP B N 1
ATOM 2024 C CA . TRP B 1 120 ? -6.277 -7.57 -2.734 1 98.81 120 TRP B CA 1
ATOM 2025 C C . TRP B 1 120 ? -7.734 -7.137 -2.818 1 98.81 120 TRP B C 1
ATOM 2027 O O . TRP B 1 120 ? -8.25 -6.484 -1.908 1 98.81 120 TRP B O 1
ATOM 2037 N N . GLU B 1 121 ? -8.367 -7.496 -3.887 1 98.5 121 GLU B N 1
ATOM 2038 C CA . GLU B 1 121 ? -9.797 -7.25 -4.078 1 98.5 121 GLU B CA 1
ATOM 2039 C C . GLU B 1 121 ? -10.547 -8.555 -4.355 1 98.5 121 GLU B C 1
ATOM 2041 O O . GLU B 1 121 ? -10.078 -9.391 -5.129 1 98.5 121 GLU B O 1
ATOM 2046 N N . ARG B 1 122 ? -11.633 -8.688 -3.713 1 97 122 ARG B N 1
ATOM 2047 C CA . ARG B 1 122 ? -12.508 -9.812 -4.016 1 97 122 ARG B CA 1
ATOM 2048 C C . ARG B 1 122 ? -13.336 -9.539 -5.27 1 97 122 ARG B C 1
ATOM 2050 O O . ARG B 1 122 ? -14.227 -8.688 -5.262 1 97 122 ARG B O 1
ATOM 2057 N N . ARG B 1 123 ? -13.156 -10.227 -6.297 1 95.81 123 ARG B N 1
ATOM 2058 C CA . ARG B 1 123 ? -13.805 -9.992 -7.582 1 95.81 123 ARG B CA 1
ATOM 2059 C C . ARG B 1 123 ? -15.117 -10.758 -7.684 1 95.81 123 ARG B C 1
ATOM 2061 O O . ARG B 1 123 ? -16.047 -10.312 -8.352 1 95.81 123 ARG B O 1
ATOM 2068 N N . ARG B 1 124 ? -15.133 -11.898 -7.078 1 94.31 124 ARG B N 1
ATOM 2069 C CA . ARG B 1 124 ? -16.344 -12.703 -7.031 1 94.31 124 ARG B CA 1
ATOM 2070 C C . ARG B 1 124 ? -16.641 -13.18 -5.609 1 94.31 124 ARG B C 1
ATOM 2072 O O . ARG B 1 124 ? -15.719 -13.578 -4.887 1 94.31 124 ARG B O 1
ATOM 2079 N N . PRO B 1 125 ? -17.906 -13.141 -5.266 1 91.25 125 PRO B N 1
ATOM 2080 C CA . PRO B 1 125 ? -18.266 -13.602 -3.922 1 91.25 125 PRO B CA 1
ATOM 2081 C C . PRO B 1 125 ? -18.094 -15.109 -3.75 1 91.25 125 PRO B C 1
ATOM 2083 O O . PRO B 1 125 ? -18.016 -15.844 -4.738 1 91.25 125 PRO B O 1
ATOM 2086 N N . GLY B 1 126 ? -18.047 -15.484 -2.492 1 89.75 126 GLY B N 1
ATOM 2087 C CA . GLY B 1 126 ? -17.953 -16.891 -2.174 1 89.75 126 GLY B CA 1
ATOM 2088 C C . GLY B 1 126 ? -19.188 -17.688 -2.57 1 89.75 126 GLY B C 1
ATOM 2089 O O . GLY B 1 126 ? -20.297 -17.172 -2.553 1 89.75 126 GLY B O 1
ATOM 2090 N N . THR B 1 127 ? -18.859 -18.891 -3.02 1 88.06 127 THR B N 1
ATOM 2091 C CA . THR B 1 127 ? -19.906 -19.875 -3.275 1 88.06 127 THR B CA 1
ATOM 2092 C C . THR B 1 127 ? -19.656 -21.141 -2.471 1 88.06 127 THR B C 1
ATOM 2094 O O . THR B 1 127 ? -18.641 -21.25 -1.776 1 88.06 127 THR B O 1
ATOM 2097 N N . GLY B 1 128 ? -20.578 -22.078 -2.453 1 85.56 128 GLY B N 1
ATOM 2098 C CA . GLY B 1 128 ? -20.406 -23.344 -1.749 1 85.56 128 GLY B CA 1
ATOM 2099 C C . GLY B 1 128 ? -19.125 -24.062 -2.135 1 85.56 128 GLY B C 1
ATOM 2100 O O . GLY B 1 128 ? -18.422 -24.594 -1.272 1 85.56 128 GLY B O 1
ATOM 2101 N N . ALA B 1 129 ? -18.734 -24.078 -3.363 1 89.19 129 ALA B N 1
ATOM 2102 C CA . ALA B 1 129 ? -17.547 -24.766 -3.887 1 89.19 129 ALA B CA 1
ATOM 2103 C C . ALA B 1 129 ? -16.281 -23.953 -3.656 1 89.19 129 ALA B C 1
ATOM 2105 O O . ALA B 1 129 ? -15.203 -24.516 -3.475 1 89.19 129 ALA B O 1
ATOM 2106 N N . GLU B 1 130 ? -16.422 -22.562 -3.578 1 90.12 130 GLU B N 1
ATOM 2107 C CA . GLU B 1 130 ? -15.344 -21.594 -3.328 1 90.12 130 GLU B CA 1
ATOM 2108 C C . GLU B 1 130 ? -15.734 -20.609 -2.23 1 90.12 130 GLU B C 1
ATOM 2110 O O . GLU B 1 130 ? -16.094 -19.469 -2.514 1 90.12 130 GLU B O 1
ATOM 2115 N N . PRO B 1 131 ? -15.594 -21.062 -1.097 1 90.5 131 PRO B N 1
ATOM 2116 C CA . PRO B 1 131 ? -16.219 -20.312 0 1 90.5 131 PRO B CA 1
ATOM 2117 C C . PRO B 1 131 ? -15.688 -18.891 0.121 1 90.5 131 PRO B C 1
ATOM 2119 O O . PRO B 1 131 ? -16.391 -18 0.606 1 90.5 131 PRO B O 1
ATOM 2122 N N . TRP B 1 132 ? -14.531 -18.656 -0.463 1 92.25 132 TRP B N 1
ATOM 2123 C CA . TRP B 1 132 ? -13.961 -17.328 -0.241 1 92.25 132 TRP B CA 1
ATOM 2124 C C . TRP B 1 132 ? -14.062 -16.484 -1.499 1 92.25 132 TRP B C 1
ATOM 2126 O O . TRP B 1 132 ? -13.758 -15.281 -1.472 1 92.25 132 TRP B O 1
ATOM 2136 N N . GLY B 1 133 ? -14.469 -17.109 -2.576 1 94.88 133 GLY B N 1
ATOM 2137 C CA . GLY B 1 133 ? -14.539 -16.375 -3.83 1 94.88 133 GLY B CA 1
ATOM 2138 C C . GLY B 1 133 ? -13.18 -16.203 -4.492 1 94.88 133 GLY B C 1
ATOM 2139 O O . GLY B 1 133 ? -12.266 -16.984 -4.25 1 94.88 133 GLY B O 1
ATOM 2140 N N . THR B 1 134 ? -13.18 -15.227 -5.402 1 96.62 134 THR B N 1
ATOM 2141 C CA . THR B 1 134 ? -11.953 -14.984 -6.152 1 96.62 134 THR B CA 1
ATOM 2142 C C . THR B 1 134 ? -11.312 -13.664 -5.738 1 96.62 134 THR B C 1
ATOM 2144 O O . THR B 1 134 ? -11.961 -12.617 -5.773 1 96.62 134 THR B O 1
ATOM 2147 N N . TRP B 1 135 ? -10.125 -13.836 -5.348 1 98 135 TRP B N 1
ATOM 2148 C CA . TRP B 1 135 ? -9.352 -12.664 -4.945 1 98 135 TRP B CA 1
ATOM 2149 C C . TRP B 1 135 ? -8.203 -12.398 -5.914 1 98 135 TRP B C 1
ATOM 2151 O O . TRP B 1 135 ? -7.57 -13.344 -6.398 1 98 135 TRP B O 1
ATOM 2161 N N . ILE B 1 136 ? -7.969 -11.062 -6.18 1 98.5 136 ILE B N 1
ATOM 2162 C CA . ILE B 1 136 ? -6.863 -10.688 -7.051 1 98.5 136 ILE B CA 1
ATOM 2163 C C . ILE B 1 136 ? -6.059 -9.562 -6.41 1 98.5 136 ILE B C 1
ATOM 2165 O O . ILE B 1 136 ? -6.621 -8.695 -5.738 1 98.5 136 ILE B O 1
ATOM 2169 N N . ASN B 1 137 ? -4.75 -9.609 -6.598 1 98.81 137 ASN B N 1
ATOM 2170 C CA . ASN B 1 137 ? -3.875 -8.523 -6.164 1 98.81 137 ASN B CA 1
ATOM 2171 C C . ASN B 1 137 ? -3.965 -7.328 -7.105 1 98.81 137 ASN B C 1
ATOM 2173 O O . ASN B 1 137 ? -3.723 -7.457 -8.305 1 98.81 137 ASN B O 1
ATOM 2177 N N . VAL B 1 138 ? -4.27 -6.098 -6.574 1 98.75 138 VAL B N 1
ATOM 2178 C CA . VAL B 1 138 ? -4.559 -4.988 -7.477 1 98.75 138 VAL B CA 1
ATOM 2179 C C . VAL B 1 138 ? -3.494 -3.906 -7.32 1 98.75 138 VAL B C 1
ATOM 2181 O O . VAL B 1 138 ? -3.381 -3.014 -8.164 1 98.75 138 VAL B O 1
ATOM 2184 N N . HIS B 1 139 ? -2.689 -3.973 -6.273 1 98.94 139 HIS B N 1
ATOM 2185 C CA . HIS B 1 139 ? -1.663 -2.965 -6.031 1 98.94 139 HIS B CA 1
ATOM 2186 C C . HIS B 1 139 ? -0.514 -3.535 -5.207 1 98.94 139 HIS B C 1
ATOM 2188 O O . HIS B 1 139 ? -0.732 -4.355 -4.312 1 98.94 139 HIS B O 1
ATOM 2194 N N . LEU B 1 140 ? 0.641 -3.092 -5.465 1 98.81 140 LEU B N 1
ATOM 2195 C CA . LEU B 1 140 ? 1.85 -3.482 -4.746 1 98.81 140 LEU B CA 1
ATOM 2196 C C . LEU B 1 140 ? 2.711 -2.264 -4.434 1 98.81 140 LEU B C 1
ATOM 2198 O O . LEU B 1 140 ? 2.938 -1.418 -5.301 1 98.81 140 LEU B O 1
ATOM 2202 N N . HIS B 1 141 ? 3.143 -2.125 -3.227 1 98.88 141 HIS B N 1
ATOM 2203 C CA . HIS B 1 141 ? 4.219 -1.225 -2.824 1 98.88 141 HIS B CA 1
ATOM 2204 C C . HIS B 1 141 ? 5.344 -1.986 -2.139 1 98.88 141 HIS B C 1
ATOM 2206 O O . HIS B 1 141 ? 5.145 -2.57 -1.07 1 98.88 141 HIS B O 1
ATOM 2212 N N . ARG B 1 142 ? 6.418 -1.996 -2.746 1 98.56 142 ARG B N 1
ATOM 2213 C CA . ARG B 1 142 ? 7.594 -2.678 -2.211 1 98.56 142 ARG B CA 1
ATOM 2214 C C . ARG B 1 142 ? 8.766 -1.712 -2.051 1 98.56 142 ARG B C 1
ATOM 2216 O O . ARG B 1 142 ? 9.031 -0.901 -2.939 1 98.56 142 ARG B O 1
ATOM 2223 N N . SER B 1 143 ? 9.422 -1.732 -0.931 1 97.94 143 SER B N 1
ATOM 2224 C CA . SER B 1 143 ? 10.602 -0.917 -0.658 1 97.94 143 SER B CA 1
ATOM 2225 C C . SER B 1 143 ? 11.648 -1.703 0.121 1 97.94 143 SER B C 1
ATOM 2227 O O . SER B 1 143 ? 11.336 -2.719 0.745 1 97.94 143 SER B O 1
ATOM 2229 N N . PRO B 1 144 ? 12.891 -1.246 -0.012 1 94.56 144 PRO B N 1
ATOM 2230 C CA . PRO B 1 144 ? 13.93 -1.917 0.782 1 94.56 144 PRO B CA 1
ATOM 2231 C C . PRO B 1 144 ? 13.688 -1.797 2.285 1 94.56 144 PRO B C 1
ATOM 2233 O O . PRO B 1 144 ? 13.109 -0.81 2.744 1 94.56 144 PRO B O 1
ATOM 2236 N N . ALA B 1 145 ? 14.133 -2.822 3.012 1 88.5 145 ALA B N 1
ATOM 2237 C CA . ALA B 1 145 ? 13.984 -2.801 4.465 1 88.5 145 ALA B CA 1
ATOM 2238 C C . ALA B 1 145 ? 15.141 -2.041 5.117 1 88.5 145 ALA B C 1
ATOM 2240 O O . ALA B 1 145 ? 16.25 -2.008 4.586 1 88.5 145 ALA B O 1
#

Secondary structure (DSSP, 8-state):
--HHHHHHHHHHHHHHHHHHHHHT-HHHHHHTEEEEEEEE-GGGTT--EESTHHHHHHHHTPPTTPPEEEEEEEEEEEEEEESSSGGG--EEEEEEEEEEEEE-TTS-EEEEEEEEEEEEEEEE---SSSTT-EEEEEEEEEEE-/--HHHHHHHHHHHHHHHHHHHHHT-HHHHHHTEEEEEEEE-GGGTT--EESTHHHHHHHHTPPTTPPEEEEEEEEEEEEEEESSSGGG--EEEEEEEEEEEEE-TTS-EEEEEEEEEEEEEEEE---SSSTT-EEEEEEEEEEE-